Protein AF-A0A1B0DJI8-F1 (afdb_monomer)

InterPro domains:
  IPR003891 Initiation factor eIF-4 gamma, MA3 [PS51366] (1-116)
  IPR016024 Armadillo-type fold [SSF48371] (14-172)
  IPR016024 Armadillo-type fold [SSF48371] (198-289)

Mean predicted aligned error: 13.07 Å

Secondary structure (DSSP, 8-state):
-HHHHHHH--SGGGTHHHHHHS-GGGHHHHHHHHHHHHTTS-HHHHHHHHHHHHHHHHTS--S-HHHHHHHHHHHHTTHHHHHHH-TTHHHHHHHHHHHHHHTTSS-HHHHHHHTHHHHHTT-HHHHHHHHHHHHHHHS-HHHHHHHHHHHT--GGGTS-GGGHHHHHHHHTGGGGTS--HHHHHHH----SHHHHHHHHHHHHHHHTT--HHHHHHHHHHH-SS--HHHHHHHHHHHHHHTB-TTS-B-HHHHHHHHHHHHHHHTT-HHHHHHHHHHHHHHHHHTT---

Nearest PDB structures (foldseek):
  1ug3-assembly2_B  TM=5.691E-01  e=5.871E-09  Homo sapiens
  2hm8-assembly1_A  TM=8.366E-01  e=3.905E-01  Mus musculus
  9bln-assembly1_p  TM=3.553E-01  e=1.394E-01  Homo sapiens
  2zu6-assembly2_E  TM=3.527E-01  e=1.577E-01  Homo sapiens
  8gel-assembly1_A  TM=1.589E-01  e=1.291E+00  synthetic construct

Radius of gyration: 20.88 Å; Cα contacts (8 Å, |Δi|>4): 290; chains: 1; bounding box: 50×51×56 Å

Sequence (290 aa):
MVMEVVEGYTKVDQCMDDIEKVPEEHRHLGIREIYDAMLEQKKKHRMATADILVHAVRNSRALSIDTYLHGLRLHMDGIDEIAIDVPMIFEFIPEYLGPMILAKIITLKTLAMVSENLIKANLGGNLLQHLLRYLIFKRDAAYVLDLWEKSQVKWTDFMSPSKVDEFIAINNFNFLINKDFTTYQSTSSTTVPLDRCVHERLKELIVSNSSYDTIEEWIAANIGTIDKNFIRILTTVVIESCLYPNYKVNGPLLEQQCRLLTRYIENTEEFEMQCLFAIQKLIFKLEHPS

Foldseek 3Di:
DLLCLLVVDLAQVVCLVVLLPDPQVCSLQSLLSNLVSLLPDDLSSLLSVLVNVLCCVPPVVSDDLVSNLSSLLNNLLCVLVVCVVVVCSLLRVLSRVVSCLVSVSDAVLSVLVSNVNCLVSVNLLSNVLNNLLSNCLVPRVLVVLVSCVVSVDDPVSRYPPVCSVVSCVVSVVCCNVVVPPVVSLAPPPDDDPNLVSLLVVLLVCLLVVHDLVVSVVSCVRHHSDDDLSNLLSLLLSLQVSQADPLRDGNVVSSVVSVVSSCVSCPPPPSSVVSSVVSVVVNCVVVVNRD

pLDDT: mean 82.03, std 13.96, range [38.5, 98.12]

Solvent-accessible surface area (backbone atoms only — not comparable to full-atom values): 16083 Å² total; per-residue (Å²): 105,72,66,54,51,56,75,70,44,76,52,57,91,72,47,53,73,62,58,62,71,44,57,76,93,51,42,25,58,53,48,19,54,53,55,61,55,40,74,82,48,57,70,71,45,29,38,36,50,23,54,32,54,46,37,33,43,72,70,74,53,75,34,55,70,68,44,48,52,51,6,49,24,63,39,35,59,48,46,56,66,48,36,74,84,38,70,64,50,48,73,51,50,31,49,39,49,44,54,32,42,77,69,63,76,42,44,68,39,52,51,37,65,38,29,49,56,24,29,75,70,69,43,22,52,55,50,51,52,37,38,50,54,46,45,25,70,77,71,23,58,69,58,43,43,55,49,44,62,75,36,70,54,53,71,63,63,30,41,60,74,88,50,46,66,61,53,31,62,79,65,66,47,52,45,74,73,46,80,55,63,76,60,46,45,74,64,78,81,73,84,71,75,56,54,59,50,53,33,52,50,53,36,51,43,60,72,67,66,54,56,67,67,62,52,51,52,47,43,65,64,69,44,54,71,94,46,66,65,54,46,23,39,54,43,42,32,54,54,59,70,22,42,44,98,84,70,46,73,39,62,73,55,37,63,60,53,43,53,65,52,44,75,79,32,71,97,36,71,72,46,50,53,30,33,52,52,26,51,54,52,49,43,59,73,61,70,63,75,130

Structure (mmCIF, N/CA/C/O backbone):
data_AF-A0A1B0DJI8-F1
#
_entry.id   AF-A0A1B0DJI8-F1
#
loop_
_atom_site.group_PDB
_atom_site.id
_atom_site.type_symbol
_atom_site.label_atom_id
_atom_site.label_alt_id
_atom_site.label_comp_id
_atom_site.label_asym_id
_atom_site.label_entity_id
_atom_site.label_seq_id
_atom_site.pdbx_PDB_ins_code
_atom_site.Cartn_x
_atom_site.Cartn_y
_atom_site.Cartn_z
_atom_site.occupancy
_atom_site.B_iso_or_equiv
_atom_site.auth_seq_id
_atom_site.auth_comp_id
_atom_site.auth_asym_id
_atom_site.auth_atom_id
_atom_site.pdbx_PDB_model_num
ATOM 1 N N . MET A 1 1 ? 7.897 13.424 -19.961 1.00 47.31 1 MET A N 1
ATOM 2 C CA . MET A 1 1 ? 7.234 12.169 -20.362 1.00 47.31 1 MET A CA 1
ATOM 3 C C . MET A 1 1 ? 6.772 11.336 -19.164 1.00 47.31 1 MET A C 1
ATOM 5 O O . MET A 1 1 ? 5.581 11.362 -18.923 1.00 47.31 1 MET A O 1
ATOM 9 N N . VAL A 1 2 ? 7.619 10.678 -18.349 1.00 50.66 2 VAL A N 1
ATOM 10 C CA . VAL A 1 2 ? 7.119 9.856 -17.205 1.00 50.66 2 VAL A CA 1
ATOM 11 C C . VAL A 1 2 ? 6.394 10.684 -16.128 1.00 50.66 2 VAL A C 1
ATOM 13 O O . VAL A 1 2 ? 5.329 10.283 -15.672 1.00 50.66 2 VAL A O 1
ATOM 16 N N . MET A 1 3 ? 6.890 11.878 -15.780 1.00 48.38 3 MET A N 1
ATOM 17 C CA . MET A 1 3 ? 6.171 12.767 -14.848 1.00 48.38 3 MET A CA 1
ATOM 18 C C . MET A 1 3 ? 4.832 13.276 -15.412 1.00 48.38 3 MET A C 1
ATOM 20 O O . MET A 1 3 ? 3.858 13.357 -14.678 1.00 48.38 3 MET A O 1
ATOM 24 N N . GLU A 1 4 ? 4.742 13.530 -16.723 1.00 50.75 4 GLU A N 1
ATOM 25 C CA . GLU A 1 4 ? 3.481 13.929 -17.381 1.00 50.75 4 GLU A CA 1
ATOM 26 C C . GLU A 1 4 ? 2.450 12.787 -17.382 1.00 50.75 4 GLU A C 1
ATOM 28 O O . GLU A 1 4 ? 1.256 13.036 -17.251 1.00 50.75 4 GLU A O 1
ATOM 33 N N . VAL A 1 5 ? 2.912 11.535 -17.474 1.00 52.97 5 VAL A N 1
ATOM 34 C CA . VAL A 1 5 ? 2.098 10.312 -17.359 1.00 52.97 5 VAL A CA 1
ATOM 35 C C . VAL A 1 5 ? 1.578 10.149 -15.922 1.00 52.97 5 VAL A C 1
ATOM 37 O O . VAL A 1 5 ? 0.395 9.906 -15.703 1.00 52.97 5 VAL A O 1
ATOM 40 N N . VAL A 1 6 ? 2.443 10.335 -14.925 1.00 55.50 6 VAL A N 1
ATOM 41 C CA . VAL A 1 6 ? 2.102 10.196 -13.499 1.00 55.50 6 VAL A CA 1
ATOM 42 C C . VAL A 1 6 ? 1.156 11.297 -13.000 1.00 55.50 6 VAL A C 1
ATOM 44 O O . VAL A 1 6 ? 0.242 11.022 -12.223 1.00 55.50 6 VAL A O 1
ATOM 47 N N . GLU A 1 7 ? 1.350 12.539 -13.444 1.00 56.94 7 GLU A N 1
ATOM 48 C CA . GLU A 1 7 ? 0.509 13.676 -13.051 1.00 56.94 7 GLU A CA 1
ATOM 49 C C . GLU A 1 7 ? -0.771 13.788 -13.892 1.00 56.94 7 GLU A C 1
ATOM 51 O O . GLU A 1 7 ? -1.791 14.288 -13.411 1.00 56.94 7 GLU A O 1
ATOM 56 N N . GLY A 1 8 ? -0.733 13.322 -15.144 1.00 54.44 8 GLY A N 1
ATOM 57 C CA . GLY A 1 8 ? -1.842 13.412 -16.092 1.00 54.44 8 GLY A CA 1
ATOM 58 C C . GLY A 1 8 ? -2.870 12.288 -15.972 1.00 54.44 8 GLY A C 1
ATOM 59 O O . GLY A 1 8 ? -4.046 12.504 -16.283 1.00 54.44 8 GLY A O 1
ATOM 60 N N . TYR A 1 9 ? -2.472 11.102 -15.501 1.00 60.34 9 TYR A N 1
ATOM 61 C CA . TYR A 1 9 ? -3.350 9.935 -15.482 1.00 60.34 9 TYR A CA 1
ATOM 62 C C . TYR A 1 9 ? -3.927 9.649 -14.100 1.00 60.34 9 TYR A C 1
ATOM 64 O O . TYR A 1 9 ? -3.237 9.399 -13.118 1.00 60.34 9 TYR A O 1
ATOM 72 N N . THR A 1 10 ? -5.258 9.645 -14.039 1.00 60.31 10 THR A N 1
ATOM 73 C CA . THR A 1 10 ? -6.015 9.290 -12.825 1.00 60.31 10 THR A CA 1
ATOM 74 C C . THR A 1 10 ? -6.876 8.046 -13.018 1.00 60.31 10 THR A C 1
ATOM 76 O O . THR A 1 10 ? -7.582 7.639 -12.096 1.00 60.31 10 THR A O 1
ATOM 79 N N . LYS A 1 11 ? -6.843 7.453 -14.219 1.00 57.88 11 LYS A N 1
ATOM 80 C CA . LYS A 1 11 ? -7.632 6.285 -14.608 1.00 57.88 11 LYS A CA 1
ATOM 81 C C . LYS A 1 11 ? -6.808 5.341 -15.477 1.00 57.88 11 LYS A C 1
ATOM 83 O O . LYS A 1 11 ? -6.018 5.782 -16.306 1.00 57.88 11 LYS A O 1
ATOM 88 N N . VAL A 1 12 ? -7.079 4.051 -15.310 1.00 59.72 12 VAL A N 1
ATOM 89 C CA . VAL A 1 12 ? -6.438 2.927 -16.007 1.00 59.72 12 VAL A CA 1
ATOM 90 C C . VAL A 1 12 ? -6.416 3.101 -17.526 1.00 59.72 12 VAL A C 1
ATOM 92 O O . VAL A 1 12 ? -5.357 2.995 -18.138 1.00 59.72 12 VAL A O 1
ATOM 95 N N . ASP A 1 13 ? -7.558 3.454 -18.117 1.00 58.03 13 ASP A N 1
ATOM 96 C CA . ASP A 1 13 ? -7.744 3.501 -19.575 1.00 58.03 13 ASP A CA 1
ATOM 97 C C . ASP A 1 13 ? -6.891 4.567 -20.285 1.00 58.03 13 ASP A C 1
ATOM 99 O O . ASP A 1 13 ? -6.800 4.568 -21.507 1.00 58.03 13 ASP A O 1
ATOM 103 N N . GLN A 1 14 ? -6.278 5.492 -19.541 1.00 61.59 14 GLN A N 1
ATOM 104 C CA . GLN A 1 14 ? -5.521 6.606 -20.116 1.00 61.59 14 GLN A CA 1
ATOM 105 C C . GLN A 1 14 ? -4.032 6.290 -20.322 1.00 61.59 14 GLN A C 1
ATOM 107 O O . GLN A 1 14 ? -3.372 7.008 -21.061 1.00 61.59 14 GLN A O 1
ATOM 112 N N . CYS A 1 15 ? -3.503 5.237 -19.688 1.00 68.62 15 CYS A N 1
ATOM 113 C CA . CYS A 1 15 ? -2.057 4.975 -19.627 1.00 68.62 15 CYS A CA 1
ATOM 114 C C . CYS A 1 15 ? -1.633 3.669 -20.330 1.00 68.62 15 CYS A C 1
ATOM 116 O O . CYS A 1 15 ? -0.457 3.475 -20.637 1.00 68.62 15 CYS A O 1
ATOM 118 N N . MET A 1 16 ? -2.572 2.760 -20.617 1.00 71.50 16 MET A N 1
ATOM 119 C CA . MET A 1 16 ? -2.232 1.427 -21.135 1.00 71.50 16 MET A CA 1
ATOM 120 C C . MET A 1 16 ? -1.544 1.458 -22.505 1.00 71.50 16 MET A C 1
ATOM 122 O O . MET A 1 16 ? -0.528 0.784 -22.683 1.00 71.50 16 MET A O 1
ATOM 126 N N . ASP A 1 17 ? -2.024 2.301 -23.422 1.00 72.81 17 ASP A N 1
ATOM 127 C CA . ASP A 1 17 ? -1.421 2.475 -24.749 1.00 72.81 17 ASP A CA 1
ATOM 128 C C . ASP A 1 17 ? 0.028 2.979 -24.661 1.00 72.81 17 ASP A C 1
ATOM 130 O O . ASP A 1 17 ? 0.859 2.656 -25.509 1.00 72.81 17 ASP A O 1
ATOM 134 N N . ASP A 1 18 ? 0.355 3.775 -23.641 1.00 75.88 18 ASP A N 1
ATOM 135 C CA . ASP A 1 18 ? 1.704 4.307 -23.447 1.00 75.88 18 ASP A CA 1
ATOM 136 C C . ASP A 1 18 ? 2.653 3.258 -22.864 1.00 75.88 18 ASP A C 1
ATOM 138 O O . ASP A 1 18 ? 3.810 3.185 -23.281 1.00 75.88 18 ASP A O 1
ATOM 142 N N . ILE A 1 19 ? 2.163 2.393 -21.970 1.00 77.00 19 ILE A N 1
ATOM 143 C CA . ILE A 1 19 ? 2.935 1.257 -21.444 1.00 77.00 19 ILE A CA 1
ATOM 144 C C . ILE A 1 19 ? 3.286 0.279 -22.574 1.00 77.00 19 ILE A C 1
ATOM 146 O O . ILE A 1 19 ? 4.420 -0.199 -22.651 1.00 77.00 19 ILE A O 1
ATOM 150 N N . GLU A 1 20 ? 2.343 -0.009 -23.473 1.00 79.19 20 GLU A N 1
ATOM 151 C CA . GLU A 1 20 ? 2.552 -0.967 -24.565 1.00 79.19 20 GLU A CA 1
ATOM 152 C C . GLU A 1 20 ? 3.542 -0.471 -25.628 1.00 79.19 20 GLU A C 1
ATOM 154 O O . GLU A 1 20 ? 4.276 -1.286 -26.196 1.00 79.19 20 GLU A O 1
ATOM 159 N N . LYS A 1 21 ? 3.634 0.850 -25.844 1.00 83.56 21 LYS A N 1
ATOM 160 C CA . LYS A 1 21 ? 4.620 1.470 -26.752 1.00 83.56 21 LYS A CA 1
ATOM 161 C C . LYS A 1 21 ? 6.066 1.285 -26.293 1.00 83.56 21 LYS A C 1
ATOM 163 O O . LYS A 1 21 ? 6.971 1.356 -27.125 1.00 83.56 21 LYS A O 1
ATOM 168 N N . VAL A 1 22 ? 6.307 1.072 -24.998 1.00 82.94 22 VAL A N 1
ATOM 169 C CA . VAL A 1 22 ? 7.658 0.820 -24.480 1.00 82.94 22 VAL A CA 1
ATOM 170 C C . VAL A 1 22 ? 8.080 -0.606 -24.862 1.00 82.94 22 VAL A C 1
ATOM 172 O O . VAL A 1 22 ? 7.345 -1.550 -24.543 1.00 82.94 22 VAL A O 1
ATOM 175 N N . PRO A 1 23 ? 9.251 -0.803 -25.507 1.00 85.38 23 PRO A N 1
ATOM 176 C CA . PRO A 1 23 ? 9.770 -2.136 -25.808 1.00 85.38 23 PRO A CA 1
ATOM 177 C C . PRO A 1 23 ? 9.870 -2.994 -24.547 1.00 85.38 23 PRO A C 1
ATOM 179 O O . PRO A 1 23 ? 10.275 -2.501 -23.491 1.00 85.38 23 PRO A O 1
ATOM 182 N N . GLU A 1 24 ? 9.504 -4.272 -24.651 1.00 85.81 24 GLU A N 1
ATOM 183 C CA . GLU A 1 24 ? 9.372 -5.172 -23.500 1.00 85.81 24 GLU A CA 1
ATOM 184 C C . GLU A 1 24 ? 10.651 -5.239 -22.657 1.00 85.81 24 GLU A C 1
ATOM 186 O O . GLU A 1 24 ? 10.572 -5.167 -21.427 1.00 85.81 24 GLU A O 1
ATOM 191 N N . GLU A 1 25 ? 11.828 -5.259 -23.295 1.00 87.56 25 GLU A N 1
ATOM 192 C CA . GLU A 1 25 ? 13.101 -5.309 -22.577 1.00 87.56 25 GLU A CA 1
ATOM 193 C C . GLU A 1 25 ? 13.381 -4.063 -21.722 1.00 87.56 25 GLU A C 1
ATOM 195 O O . GLU A 1 25 ? 14.176 -4.148 -20.794 1.00 87.56 25 GLU A O 1
ATOM 200 N N . HIS A 1 26 ? 12.694 -2.939 -21.950 1.00 89.81 26 HIS A N 1
ATOM 201 C CA . HIS A 1 26 ? 12.874 -1.686 -21.204 1.00 89.81 26 HIS A CA 1
ATOM 202 C C . HIS A 1 26 ? 11.744 -1.390 -20.206 1.00 89.81 26 HIS A C 1
ATOM 204 O O . HIS A 1 26 ? 11.861 -0.470 -19.395 1.00 89.81 26 HIS A O 1
ATOM 210 N N . ARG A 1 27 ? 10.652 -2.166 -20.208 1.00 90.69 27 ARG A N 1
ATOM 211 C CA . ARG A 1 27 ? 9.475 -1.894 -19.355 1.00 90.69 27 ARG A CA 1
ATOM 212 C C . ARG A 1 27 ? 9.786 -1.923 -17.856 1.00 90.69 27 ARG A C 1
ATOM 214 O O . ARG A 1 27 ? 9.184 -1.167 -17.098 1.00 90.69 27 ARG A O 1
ATOM 221 N N . HIS A 1 28 ? 10.751 -2.738 -17.427 1.00 92.94 28 HIS A N 1
ATOM 222 C CA . HIS A 1 28 ? 11.191 -2.793 -16.028 1.00 92.94 28 HIS A CA 1
ATOM 223 C C . HIS A 1 28 ? 11.793 -1.459 -15.546 1.00 92.94 28 HIS A C 1
ATOM 225 O O . HIS A 1 28 ? 11.556 -1.063 -14.407 1.00 92.94 28 HIS A O 1
ATOM 231 N N . LEU A 1 29 ? 12.500 -0.727 -16.417 1.00 90.75 29 LEU A N 1
ATOM 232 C CA . LEU A 1 29 ? 12.999 0.618 -16.110 1.00 90.75 29 LEU A CA 1
ATOM 233 C C . LEU A 1 29 ? 11.842 1.608 -15.973 1.00 90.75 29 LEU A C 1
ATOM 235 O O . LEU A 1 29 ? 11.826 2.399 -15.042 1.00 90.75 29 LEU A O 1
ATOM 239 N N . GLY A 1 30 ? 10.828 1.508 -16.838 1.00 88.88 30 GLY A N 1
ATOM 240 C CA . GLY A 1 30 ? 9.615 2.321 -16.719 1.00 88.88 30 GLY A CA 1
ATOM 241 C C . GLY A 1 30 ? 8.895 2.120 -15.381 1.00 88.88 30 GLY A C 1
ATOM 242 O O . GLY A 1 30 ? 8.480 3.089 -14.759 1.00 88.88 30 GLY A O 1
ATOM 243 N N . ILE A 1 31 ? 8.798 0.877 -14.898 1.00 91.94 31 ILE A N 1
ATOM 244 C CA . ILE A 1 31 ? 8.206 0.566 -13.585 1.00 91.94 31 ILE A CA 1
ATOM 245 C C . ILE A 1 31 ? 8.998 1.213 -12.445 1.00 91.94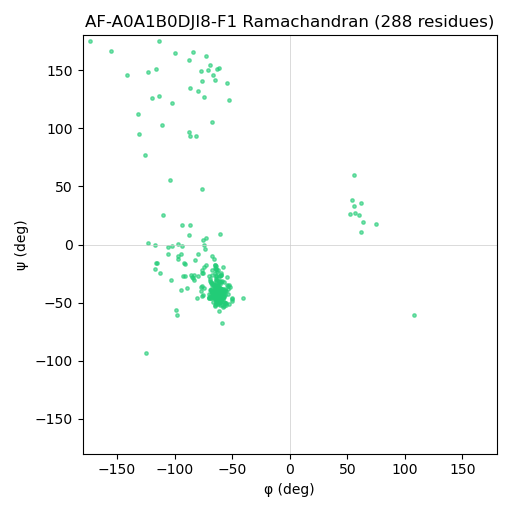 31 ILE A C 1
ATOM 247 O O . ILE A 1 31 ? 8.390 1.785 -11.542 1.00 91.94 31 ILE A O 1
ATOM 251 N N . ARG A 1 32 ? 10.334 1.143 -12.492 1.00 92.69 32 ARG A N 1
ATOM 252 C CA . ARG A 1 32 ? 11.197 1.822 -11.519 1.00 92.69 3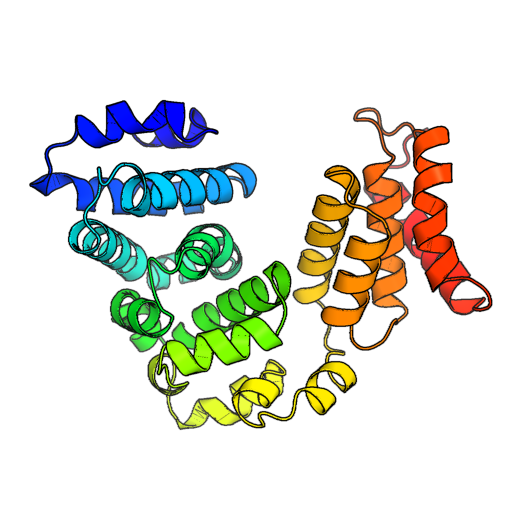2 ARG A CA 1
ATOM 253 C C . ARG A 1 32 ? 10.919 3.327 -11.513 1.00 92.69 32 ARG A C 1
ATOM 255 O O . ARG A 1 32 ? 10.593 3.867 -10.466 1.00 92.69 32 ARG A O 1
ATOM 262 N N . GLU A 1 33 ? 10.977 3.974 -12.675 1.00 88.81 33 GLU A N 1
ATOM 263 C CA . GLU A 1 33 ? 10.756 5.422 -12.805 1.00 88.81 33 GLU A CA 1
ATOM 264 C C . GLU A 1 33 ? 9.361 5.846 -12.322 1.00 88.81 33 GLU A C 1
ATOM 266 O O . GLU A 1 33 ? 9.209 6.883 -11.680 1.00 88.81 33 GLU A O 1
ATOM 271 N N . ILE A 1 34 ? 8.331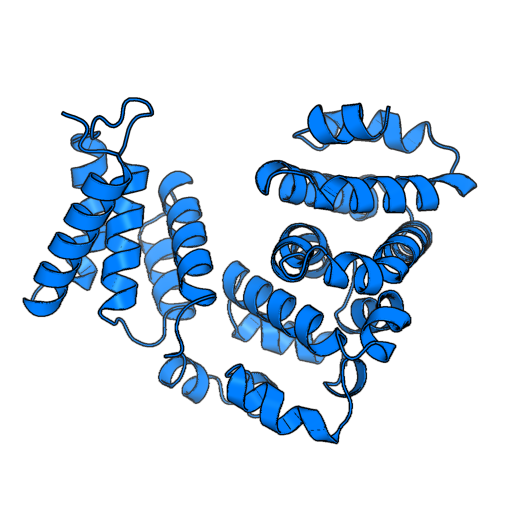 5.032 -12.585 1.00 88.94 34 ILE A N 1
ATOM 272 C CA . ILE A 1 34 ? 6.977 5.266 -12.068 1.00 88.94 34 ILE A CA 1
ATOM 273 C C . ILE A 1 34 ? 6.987 5.275 -10.536 1.00 88.94 34 ILE A C 1
ATOM 275 O O . ILE A 1 34 ? 6.411 6.180 -9.934 1.00 88.94 34 ILE A O 1
ATOM 279 N N . TYR A 1 35 ? 7.624 4.290 -9.899 1.00 91.00 35 TYR A N 1
ATOM 280 C CA . TYR A 1 35 ? 7.690 4.227 -8.440 1.00 91.00 35 TYR A CA 1
ATOM 281 C C . TYR A 1 35 ? 8.565 5.326 -7.828 1.00 91.00 35 TYR A C 1
ATOM 283 O O . TYR A 1 35 ? 8.169 5.899 -6.815 1.00 91.00 35 TYR A O 1
ATOM 291 N N . ASP A 1 36 ? 9.692 5.669 -8.447 1.00 89.19 36 ASP A N 1
ATOM 292 C CA . ASP A 1 36 ? 10.551 6.773 -8.001 1.00 89.19 36 ASP A CA 1
ATOM 293 C C . ASP A 1 36 ? 9.771 8.101 -8.048 1.00 89.19 36 ASP A C 1
ATOM 295 O O . ASP A 1 36 ? 9.753 8.856 -7.074 1.00 89.19 36 ASP A O 1
ATOM 299 N N . ALA A 1 37 ? 8.996 8.331 -9.114 1.00 86.31 37 ALA A N 1
ATOM 300 C CA . ALA A 1 37 ? 8.114 9.491 -9.216 1.00 86.31 37 ALA A CA 1
ATOM 301 C C . ALA A 1 37 ? 6.990 9.488 -8.163 1.00 86.31 37 ALA A C 1
ATOM 303 O O . ALA A 1 37 ? 6.562 10.556 -7.724 1.00 86.31 37 ALA A O 1
ATOM 304 N N . MET A 1 38 ? 6.500 8.321 -7.714 1.00 84.75 38 MET A N 1
ATOM 305 C CA . MET A 1 38 ? 5.442 8.252 -6.692 1.00 84.75 38 MET A CA 1
ATOM 306 C C . MET A 1 38 ? 5.851 8.879 -5.360 1.00 84.75 38 MET A C 1
ATOM 308 O O . MET A 1 38 ? 4.975 9.333 -4.617 1.00 84.75 38 MET A O 1
ATOM 312 N N . LEU A 1 39 ? 7.145 8.909 -5.044 1.00 84.69 39 LEU A N 1
ATOM 313 C CA . LEU A 1 39 ? 7.635 9.381 -3.750 1.00 84.69 39 LEU A CA 1
ATOM 314 C C . LEU A 1 39 ? 7.305 10.860 -3.507 1.00 84.69 39 LEU A C 1
ATOM 316 O O . LEU A 1 39 ? 7.015 11.252 -2.377 1.00 84.69 39 LEU A O 1
ATOM 320 N N . GLU A 1 40 ? 7.244 11.652 -4.576 1.00 84.31 40 GLU A N 1
ATOM 321 C CA . GLU A 1 40 ? 6.956 13.090 -4.534 1.00 84.31 40 GLU A CA 1
ATOM 322 C C . GLU A 1 40 ? 5.465 13.414 -4.742 1.00 84.31 40 GLU A C 1
ATOM 324 O O . GLU A 1 40 ? 5.021 14.551 -4.564 1.00 84.31 40 GLU A O 1
ATOM 329 N N . GLN A 1 41 ? 4.655 12.416 -5.101 1.00 84.44 41 GLN A N 1
ATOM 330 C CA . GLN A 1 41 ? 3.268 12.624 -5.505 1.00 84.44 41 GLN A CA 1
ATOM 331 C C . GLN A 1 41 ? 2.284 12.621 -4.339 1.00 84.44 41 GLN A C 1
ATOM 333 O O . GLN A 1 41 ? 2.509 12.058 -3.275 1.00 84.44 41 GLN A O 1
ATOM 338 N N . LYS A 1 42 ? 1.109 13.223 -4.542 1.00 80.44 42 LYS A N 1
ATOM 339 C CA . LYS A 1 42 ? 0.026 13.177 -3.545 1.00 80.44 42 LYS A CA 1
ATOM 340 C C . LYS A 1 42 ? -0.587 11.777 -3.473 1.00 80.44 42 LYS A C 1
ATOM 342 O O . LYS A 1 42 ? -0.727 11.103 -4.491 1.00 80.44 42 LYS A O 1
ATOM 347 N N . LYS A 1 43 ? -1.093 11.407 -2.292 1.00 79.56 43 LYS A N 1
ATOM 348 C CA . LYS A 1 43 ? -1.779 10.130 -2.015 1.00 79.56 43 LYS A CA 1
ATOM 349 C C . LYS A 1 43 ? -2.728 9.656 -3.122 1.00 79.56 43 LYS A C 1
ATOM 351 O O . LYS A 1 43 ? -2.686 8.496 -3.516 1.00 79.56 43 LYS A O 1
ATOM 356 N N . LYS A 1 44 ? -3.568 10.554 -3.652 1.00 78.94 44 LYS A N 1
ATOM 357 C CA . LYS A 1 44 ? -4.515 10.235 -4.734 1.00 78.94 44 LYS A CA 1
ATOM 358 C C . LYS A 1 44 ? -3.814 9.650 -5.971 1.00 78.94 44 LYS A C 1
ATOM 360 O O . LYS A 1 44 ? -4.311 8.678 -6.526 1.00 78.94 44 LYS A O 1
ATOM 365 N N . HIS A 1 45 ? -2.681 10.220 -6.383 1.00 82.44 45 HIS A N 1
ATOM 366 C CA . HIS A 1 45 ? -1.922 9.752 -7.548 1.00 82.44 45 HIS A CA 1
ATOM 367 C C . HIS A 1 45 ? -1.164 8.460 -7.246 1.00 82.44 45 HIS A C 1
ATOM 369 O O . HIS A 1 45 ? -1.157 7.565 -8.086 1.00 82.44 45 HIS A O 1
ATOM 375 N N . ARG A 1 46 ? -0.620 8.309 -6.028 1.00 86.12 46 ARG A N 1
ATOM 376 C CA . ARG A 1 46 ? -0.000 7.046 -5.590 1.00 86.12 46 ARG A CA 1
ATOM 377 C C . ARG A 1 46 ? -0.972 5.874 -5.662 1.00 86.12 46 ARG A C 1
ATOM 379 O O . ARG A 1 46 ? -0.649 4.844 -6.244 1.00 86.12 46 ARG A O 1
ATOM 386 N N . MET A 1 47 ? -2.185 6.062 -5.146 1.00 83.19 47 MET A N 1
ATOM 387 C CA . MET A 1 47 ? -3.231 5.039 -5.207 1.00 83.19 47 MET A CA 1
ATOM 388 C C . MET A 1 47 ? -3.685 4.757 -6.647 1.00 83.19 47 MET A C 1
ATOM 390 O O . MET A 1 47 ? -3.754 3.599 -7.040 1.00 83.19 47 MET A O 1
ATOM 394 N N . ALA A 1 48 ? -3.934 5.796 -7.453 1.00 81.75 48 ALA A N 1
ATOM 395 C CA . ALA A 1 48 ? -4.350 5.618 -8.847 1.00 81.75 48 ALA A CA 1
ATOM 396 C C . ALA A 1 48 ? -3.287 4.886 -9.685 1.00 81.75 48 ALA A 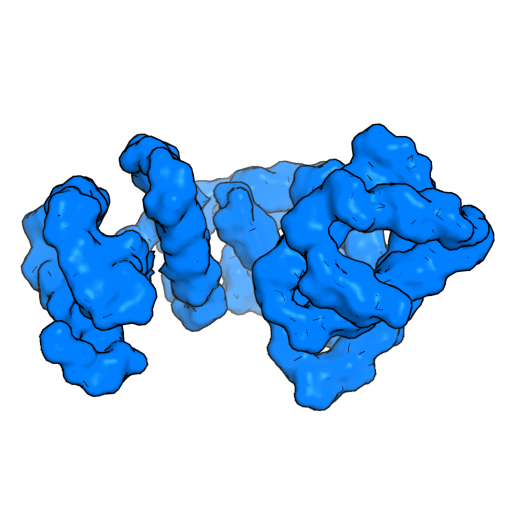C 1
ATOM 398 O O . ALA A 1 48 ? -3.612 4.002 -10.474 1.00 81.75 48 ALA A O 1
ATOM 399 N N . THR A 1 49 ? -2.010 5.211 -9.483 1.00 85.62 49 THR A N 1
ATOM 400 C CA . THR A 1 49 ? -0.890 4.545 -10.161 1.00 85.62 49 THR A CA 1
ATOM 401 C C . THR A 1 49 ? -0.778 3.082 -9.756 1.00 85.62 49 THR A C 1
ATOM 403 O O . THR A 1 49 ? -0.522 2.225 -10.601 1.00 85.62 49 THR A O 1
ATOM 406 N N . ALA A 1 50 ? -1.026 2.767 -8.484 1.00 89.50 50 ALA A N 1
ATOM 407 C CA . ALA A 1 50 ? -1.088 1.385 -8.031 1.00 89.50 50 ALA A CA 1
ATOM 408 C C . ALA A 1 50 ? -2.186 0.604 -8.770 1.00 89.50 50 ALA A C 1
ATOM 410 O O . ALA A 1 50 ? -1.919 -0.485 -9.271 1.00 89.50 50 ALA A O 1
ATOM 411 N N . ASP A 1 51 ? -3.382 1.179 -8.920 1.00 86.38 51 ASP A N 1
ATOM 412 C CA . ASP A 1 51 ? -4.483 0.555 -9.666 1.00 86.38 51 ASP A CA 1
ATOM 413 C C . ASP A 1 51 ? -4.138 0.353 -11.155 1.00 86.38 51 ASP A C 1
ATOM 415 O O . ASP A 1 51 ? -4.462 -0.690 -11.732 1.00 86.38 51 ASP A O 1
ATOM 419 N N . ILE A 1 52 ? -3.426 1.308 -11.768 1.00 87.44 52 ILE A N 1
ATOM 420 C CA . ILE A 1 52 ? -2.900 1.187 -13.139 1.00 87.44 52 ILE A CA 1
ATOM 421 C C . ILE A 1 52 ? -1.940 -0.004 -13.242 1.00 87.44 52 ILE A C 1
ATOM 423 O O . ILE A 1 52 ? -2.104 -0.847 -14.124 1.00 87.44 52 ILE A O 1
ATOM 427 N N . LEU A 1 53 ? -0.969 -0.117 -12.331 1.00 91.31 53 LEU A N 1
ATOM 428 C CA . LEU A 1 53 ? -0.006 -1.223 -12.331 1.00 91.31 53 LEU A CA 1
ATOM 429 C C . LEU A 1 53 ? -0.682 -2.574 -12.058 1.00 91.31 53 LEU A C 1
ATOM 431 O O . LEU A 1 53 ? -0.335 -3.569 -12.698 1.00 91.31 53 LEU A O 1
ATOM 435 N N . VAL A 1 54 ? -1.690 -2.617 -11.177 1.00 92.50 54 VAL A N 1
ATOM 436 C CA . VAL A 1 54 ? -2.512 -3.818 -10.967 1.00 92.50 54 VAL A CA 1
ATOM 437 C C . VAL A 1 54 ? -3.162 -4.252 -12.278 1.00 92.50 54 VAL A C 1
ATOM 439 O O . VAL A 1 54 ? -3.062 -5.423 -12.655 1.00 92.50 54 VAL A O 1
ATOM 442 N N . HIS A 1 55 ? -3.803 -3.320 -12.986 1.00 89.06 55 HIS A N 1
ATOM 443 C CA . HIS A 1 55 ? -4.456 -3.619 -14.253 1.00 89.06 55 HIS A CA 1
ATOM 444 C C . HIS A 1 55 ? -3.453 -4.064 -15.325 1.00 89.06 55 HIS A C 1
ATOM 446 O O . HIS A 1 55 ? -3.695 -5.058 -16.014 1.00 89.06 55 HIS A O 1
ATOM 452 N N . ALA A 1 56 ? -2.313 -3.377 -15.430 1.00 90.00 56 ALA A N 1
ATOM 453 C CA . ALA A 1 56 ? -1.282 -3.666 -16.420 1.00 90.00 56 ALA A CA 1
ATOM 454 C C . ALA A 1 56 ? -0.699 -5.080 -16.276 1.00 90.00 56 ALA A C 1
ATOM 456 O O . ALA A 1 56 ? -0.438 -5.753 -17.275 1.00 90.00 56 ALA A O 1
ATOM 457 N N . VAL A 1 57 ? -0.532 -5.555 -15.038 1.00 92.44 57 VAL A N 1
ATOM 458 C CA . VAL A 1 57 ? -0.028 -6.907 -14.765 1.00 92.44 57 VAL A CA 1
ATOM 459 C C . VAL A 1 57 ? -1.134 -7.956 -14.900 1.00 92.44 57 VAL A C 1
ATOM 461 O O . VAL A 1 57 ? -0.935 -9.011 -15.502 1.00 92.44 57 VAL A O 1
ATOM 464 N N . ARG A 1 58 ? -2.315 -7.704 -14.324 1.00 89.06 58 ARG A N 1
ATOM 465 C CA . ARG A 1 58 ? -3.327 -8.752 -14.129 1.00 89.06 58 ARG A CA 1
ATOM 466 C C . ARG A 1 58 ? -4.369 -8.828 -15.238 1.00 89.06 58 ARG A C 1
ATOM 468 O O . ARG A 1 58 ? -4.809 -9.928 -15.578 1.00 89.06 58 ARG A O 1
ATOM 475 N N . ASN A 1 59 ? -4.801 -7.682 -15.750 1.00 84.62 59 ASN A N 1
ATOM 476 C CA . ASN A 1 59 ? -5.963 -7.575 -16.625 1.00 84.62 59 ASN A CA 1
ATOM 477 C C . ASN A 1 59 ? -5.552 -7.503 -18.096 1.00 84.62 59 ASN A C 1
ATOM 479 O O . ASN A 1 59 ? -5.985 -8.352 -18.872 1.00 84.62 59 ASN A O 1
ATOM 483 N N . SER A 1 60 ? -4.705 -6.539 -18.467 1.00 83.69 60 SER A N 1
ATOM 484 C CA . SER A 1 60 ? -4.251 -6.381 -19.856 1.00 83.69 60 SER A CA 1
ATOM 485 C C . SER A 1 60 ? -3.083 -7.302 -20.208 1.00 83.69 60 SER A C 1
ATOM 487 O O . SER A 1 60 ? -2.922 -7.669 -21.367 1.00 83.69 60 SER A O 1
ATOM 489 N N . ARG A 1 61 ? -2.287 -7.704 -19.202 1.00 81.81 61 ARG A N 1
ATOM 490 C CA . ARG A 1 61 ? -1.022 -8.445 -19.364 1.00 81.81 61 ARG A CA 1
ATOM 491 C C . ARG A 1 61 ? 0.030 -7.687 -20.182 1.00 81.81 61 ARG A C 1
ATOM 493 O O . ARG A 1 61 ? 0.932 -8.303 -20.742 1.00 81.81 61 ARG A O 1
ATOM 500 N N . ALA A 1 62 ? -0.054 -6.357 -20.212 1.00 85.81 62 ALA A N 1
ATOM 501 C CA . ALA A 1 62 ? 0.977 -5.503 -20.801 1.00 85.81 62 ALA A CA 1
ATOM 502 C C . ALA A 1 62 ? 2.321 -5.619 -20.051 1.00 85.81 62 ALA A C 1
ATOM 504 O O . ALA A 1 62 ? 3.384 -5.369 -20.622 1.00 85.81 62 ALA A O 1
ATOM 505 N N . LEU A 1 63 ? 2.286 -6.022 -18.775 1.00 89.88 63 LEU A N 1
ATOM 506 C CA . LEU A 1 63 ? 3.465 -6.303 -17.960 1.00 89.88 63 LEU A CA 1
ATOM 507 C C . LEU A 1 63 ? 3.454 -7.757 -17.481 1.00 89.88 63 LEU A C 1
ATOM 509 O O . LEU A 1 63 ? 2.501 -8.201 -16.841 1.00 89.88 63 LEU A O 1
ATOM 513 N N . SER A 1 64 ? 4.540 -8.488 -17.745 1.00 93.38 64 SER A N 1
ATOM 514 C CA . SER A 1 64 ? 4.774 -9.775 -17.087 1.00 93.38 64 SER A CA 1
ATOM 515 C C . SER A 1 64 ? 5.092 -9.560 -15.599 1.00 93.38 64 SER A C 1
ATOM 517 O O . SER A 1 64 ? 5.593 -8.501 -15.204 1.00 93.38 64 SER A O 1
ATOM 519 N N . ILE A 1 65 ? 4.828 -10.572 -14.765 1.00 94.50 65 ILE A N 1
ATOM 520 C CA . ILE A 1 65 ? 5.164 -10.516 -13.333 1.00 94.50 65 ILE A CA 1
ATOM 521 C C . ILE A 1 65 ? 6.680 -10.365 -13.144 1.00 94.50 65 ILE A C 1
ATOM 523 O O . ILE A 1 65 ? 7.099 -9.569 -12.311 1.00 94.50 65 ILE A O 1
ATOM 527 N N . ASP A 1 66 ? 7.502 -11.052 -13.941 1.00 95.12 66 ASP A N 1
ATOM 528 C CA . ASP A 1 66 ? 8.965 -10.972 -13.835 1.00 95.12 66 ASP A CA 1
ATOM 529 C C . ASP A 1 66 ? 9.490 -9.571 -14.176 1.00 95.12 66 ASP A C 1
ATOM 531 O O . ASP A 1 66 ? 10.313 -9.016 -13.447 1.00 95.12 66 ASP A O 1
ATOM 535 N N . THR A 1 67 ? 8.962 -8.954 -15.238 1.00 95.25 67 THR A N 1
ATOM 536 C CA . THR A 1 67 ? 9.290 -7.571 -15.616 1.00 95.25 67 THR A CA 1
ATOM 537 C C . THR A 1 67 ? 8.888 -6.593 -14.513 1.00 95.25 67 THR A C 1
ATOM 539 O O . THR A 1 67 ? 9.664 -5.700 -14.164 1.00 95.25 67 THR A O 1
ATOM 542 N N . TYR A 1 68 ? 7.695 -6.777 -13.938 1.00 95.81 68 TYR A N 1
ATOM 543 C CA . TYR A 1 68 ? 7.216 -5.982 -12.811 1.00 95.81 68 TYR A CA 1
ATOM 544 C C . TYR A 1 68 ? 8.123 -6.106 -11.581 1.00 95.81 68 TYR A C 1
ATOM 546 O O . TYR A 1 68 ? 8.552 -5.092 -11.030 1.00 95.81 68 TYR A O 1
ATOM 554 N N . LEU A 1 69 ? 8.463 -7.333 -11.180 1.00 97.00 69 LEU A N 1
ATOM 555 C CA . LEU A 1 69 ? 9.315 -7.586 -10.019 1.00 97.00 69 LEU A CA 1
ATOM 556 C C . LEU A 1 69 ? 10.735 -7.056 -10.208 1.00 97.00 69 LEU A C 1
ATOM 558 O O . LEU A 1 69 ? 11.322 -6.560 -9.249 1.00 97.00 69 LEU A O 1
ATOM 562 N N . HIS A 1 70 ? 11.270 -7.109 -11.430 1.00 96.56 70 HIS A N 1
ATOM 563 C CA . HIS A 1 70 ? 12.557 -6.498 -11.743 1.00 96.56 70 HIS A CA 1
ATOM 564 C C . HIS A 1 70 ? 12.512 -4.987 -11.488 1.00 96.56 70 HIS A C 1
ATOM 566 O O . HIS A 1 70 ? 13.343 -4.468 -10.745 1.00 96.56 70 HIS A O 1
ATOM 572 N N . GLY A 1 71 ? 11.528 -4.284 -12.054 1.00 96.06 71 GLY A N 1
ATOM 573 C CA . GLY A 1 71 ? 11.395 -2.838 -11.865 1.00 96.06 71 GLY A CA 1
ATOM 574 C C . GLY A 1 71 ? 11.165 -2.447 -10.406 1.00 96.06 71 GLY A C 1
ATOM 575 O O . GLY A 1 71 ? 11.809 -1.528 -9.903 1.00 96.06 71 GLY A O 1
ATOM 576 N N . LEU A 1 72 ? 10.311 -3.194 -9.699 1.00 96.81 72 LEU A N 1
ATOM 577 C CA . LEU A 1 72 ? 10.074 -2.989 -8.271 1.00 96.81 72 LEU A CA 1
ATOM 578 C C . LEU A 1 72 ? 11.358 -3.168 -7.450 1.00 96.81 72 LEU A C 1
ATOM 580 O O . LEU A 1 72 ? 11.620 -2.358 -6.569 1.00 96.81 72 LEU A O 1
ATOM 584 N N . ARG A 1 73 ? 12.169 -4.194 -7.735 1.00 97.19 73 ARG A N 1
ATOM 585 C CA . ARG A 1 73 ? 13.444 -4.409 -7.037 1.00 97.19 73 ARG A CA 1
ATOM 586 C C . ARG A 1 73 ? 14.387 -3.221 -7.206 1.00 97.19 73 ARG A C 1
ATOM 588 O O . ARG A 1 73 ? 14.934 -2.753 -6.218 1.00 97.19 73 ARG A O 1
ATOM 595 N N . LEU A 1 74 ? 14.523 -2.704 -8.428 1.00 95.88 74 LEU A N 1
ATOM 596 C CA . LEU A 1 74 ? 15.378 -1.542 -8.686 1.00 95.88 74 LEU A CA 1
ATOM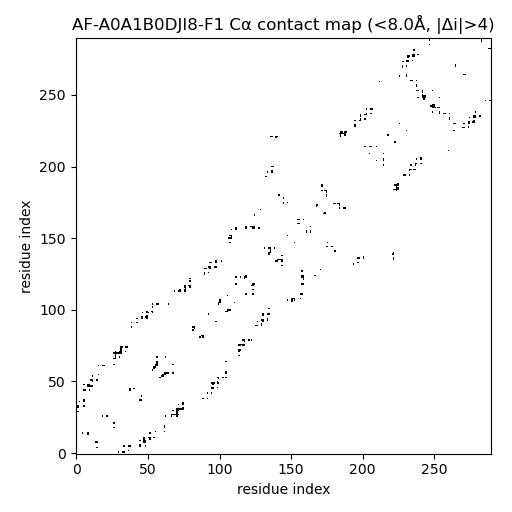 597 C C . LEU A 1 74 ? 14.930 -0.298 -7.908 1.00 95.88 74 LEU A C 1
ATOM 599 O O . LEU A 1 74 ? 15.778 0.456 -7.449 1.00 95.88 74 LEU A O 1
ATOM 603 N N . HIS A 1 75 ? 13.619 -0.092 -7.753 1.00 94.88 75 HIS A N 1
ATOM 604 C CA . HIS A 1 75 ? 13.082 0.980 -6.912 1.00 94.88 75 HIS A CA 1
ATOM 605 C C . HIS A 1 75 ? 13.393 0.742 -5.426 1.00 94.88 75 HIS A C 1
ATOM 607 O O . HIS A 1 75 ? 13.915 1.617 -4.740 1.00 94.88 75 HIS A O 1
ATOM 613 N N . MET A 1 76 ? 13.108 -0.465 -4.924 1.00 96.44 76 MET A N 1
ATOM 614 C CA . MET A 1 76 ? 13.305 -0.807 -3.513 1.00 96.44 76 MET A CA 1
ATOM 615 C C . MET A 1 76 ? 14.778 -0.766 -3.081 1.00 96.44 76 MET A C 1
ATOM 617 O O . MET A 1 76 ? 15.047 -0.499 -1.910 1.00 96.44 76 MET A O 1
ATOM 621 N N . ASP A 1 77 ? 15.715 -0.984 -4.009 1.00 94.56 77 ASP A N 1
ATOM 622 C CA . ASP A 1 77 ? 17.160 -0.929 -3.761 1.00 94.56 77 ASP A CA 1
ATOM 623 C C . ASP A 1 77 ? 17.675 0.470 -3.373 1.00 94.56 77 ASP A C 1
ATOM 625 O O . ASP A 1 77 ? 18.773 0.540 -2.832 1.00 94.56 77 ASP A O 1
ATOM 629 N N . GLY A 1 78 ? 16.923 1.551 -3.633 1.00 90.94 78 GLY A N 1
ATOM 630 C CA . GLY A 1 78 ? 17.306 2.930 -3.279 1.00 90.94 78 GLY A CA 1
ATOM 631 C C . GLY A 1 78 ? 16.553 3.533 -2.086 1.00 90.94 78 GLY A C 1
ATOM 632 O O . GLY A 1 78 ? 16.802 4.676 -1.704 1.00 90.94 78 GLY A O 1
ATOM 633 N N . ILE A 1 79 ? 15.600 2.806 -1.494 1.00 94.88 79 ILE A N 1
ATOM 634 C CA . ILE A 1 79 ? 14.722 3.358 -0.447 1.00 94.88 79 ILE A CA 1
ATOM 635 C C . ILE A 1 79 ? 15.468 3.646 0.858 1.00 94.88 79 ILE A C 1
ATOM 637 O O . ILE A 1 79 ? 15.091 4.570 1.576 1.00 94.88 79 ILE A O 1
ATOM 641 N N . ASP A 1 80 ? 16.503 2.878 1.195 1.00 94.25 80 ASP A N 1
ATOM 642 C CA . ASP A 1 80 ? 17.301 3.102 2.402 1.00 94.25 80 ASP A CA 1
ATOM 643 C C . ASP A 1 80 ? 18.078 4.420 2.346 1.00 94.25 80 ASP A C 1
ATOM 645 O O . ASP A 1 80 ? 18.109 5.134 3.348 1.00 94.25 80 ASP A O 1
ATOM 649 N N . GLU A 1 81 ? 18.621 4.782 1.180 1.00 94.44 81 GLU A N 1
ATOM 650 C CA . GLU A 1 81 ? 19.256 6.087 0.965 1.00 94.44 81 GLU A CA 1
ATOM 651 C C . GLU A 1 81 ? 18.228 7.221 1.070 1.00 94.44 81 GLU A C 1
ATOM 653 O O . GLU A 1 81 ? 18.443 8.190 1.796 1.00 94.44 81 GLU A O 1
ATOM 658 N N . ILE A 1 82 ? 17.063 7.071 0.431 1.00 92.31 82 ILE A N 1
ATOM 659 C CA . ILE A 1 82 ? 15.984 8.074 0.483 1.00 92.31 82 ILE A CA 1
ATOM 660 C C . ILE A 1 82 ? 15.467 8.267 1.913 1.00 92.31 82 ILE A C 1
ATOM 662 O O . ILE A 1 82 ? 15.150 9.386 2.317 1.00 92.31 82 ILE A O 1
ATOM 666 N N . ALA A 1 83 ? 15.394 7.194 2.703 1.00 92.44 83 ALA A N 1
ATOM 667 C CA . ALA A 1 83 ? 14.921 7.245 4.082 1.00 92.44 83 ALA A CA 1
ATOM 668 C C . ALA A 1 83 ? 15.813 8.095 5.006 1.00 92.44 83 ALA A C 1
ATOM 670 O O . ALA A 1 83 ? 15.338 8.511 6.066 1.00 92.44 83 ALA A O 1
ATOM 671 N N . ILE A 1 84 ? 17.068 8.372 4.622 1.00 91.19 84 ILE A N 1
ATOM 672 C CA . ILE A 1 84 ? 17.971 9.264 5.366 1.00 91.19 84 ILE A CA 1
ATOM 673 C C . ILE A 1 84 ? 17.410 10.690 5.373 1.00 91.19 84 ILE A C 1
ATOM 675 O O . ILE A 1 84 ? 17.318 11.309 6.435 1.00 91.19 84 ILE A O 1
ATOM 679 N N . ASP A 1 85 ? 16.988 11.181 4.207 1.00 92.00 85 ASP A N 1
ATOM 680 C CA . ASP A 1 85 ? 16.487 12.549 4.039 1.00 92.00 85 ASP A CA 1
ATOM 681 C C . ASP A 1 85 ? 14.963 12.642 4.204 1.00 92.00 85 ASP A C 1
ATOM 683 O O . ASP A 1 85 ? 14.432 13.673 4.626 1.00 92.00 85 ASP A O 1
ATOM 687 N N . VAL A 1 86 ? 14.240 11.553 3.919 1.00 87.56 86 VAL A N 1
ATOM 688 C CA . VAL A 1 86 ? 12.774 11.476 3.989 1.00 87.56 86 VAL A CA 1
ATOM 689 C C . VAL A 1 86 ? 12.337 10.300 4.877 1.00 87.56 86 VAL A C 1
ATOM 691 O O . VAL A 1 86 ? 11.848 9.284 4.380 1.00 87.56 86 VAL A O 1
ATOM 694 N N . PRO A 1 87 ? 12.409 10.422 6.217 1.00 79.50 87 PRO A N 1
ATOM 695 C CA . PRO A 1 87 ? 12.030 9.335 7.130 1.00 79.50 87 PRO A CA 1
ATOM 696 C C . PRO A 1 87 ? 10.571 8.872 6.982 1.00 79.50 87 PRO A C 1
ATOM 698 O O . PRO A 1 87 ? 10.235 7.724 7.268 1.00 79.50 87 PRO A O 1
ATOM 701 N N . MET A 1 88 ? 9.699 9.767 6.507 1.00 84.06 88 MET A N 1
ATOM 702 C CA . MET A 1 88 ? 8.266 9.525 6.298 1.00 84.06 88 MET A CA 1
ATOM 703 C C . MET A 1 88 ? 7.965 8.635 5.084 1.00 84.06 88 MET A C 1
ATOM 705 O O . MET A 1 88 ? 6.807 8.292 4.856 1.00 84.06 88 MET A O 1
ATOM 709 N N . ILE A 1 89 ? 8.979 8.242 4.306 1.00 90.25 89 ILE A N 1
ATOM 710 C CA . ILE A 1 89 ? 8.815 7.432 3.093 1.00 90.25 89 ILE A CA 1
ATOM 711 C C . ILE A 1 89 ? 8.041 6.132 3.352 1.00 90.25 89 ILE A C 1
ATOM 713 O O . ILE A 1 89 ? 7.213 5.721 2.539 1.00 90.25 89 ILE A O 1
ATOM 717 N N . PHE A 1 90 ? 8.218 5.533 4.533 1.00 90.69 90 PHE A N 1
ATOM 718 C CA . PHE A 1 90 ? 7.514 4.317 4.940 1.00 90.69 90 PHE A CA 1
ATOM 719 C C . PHE A 1 90 ? 5.999 4.499 5.093 1.00 90.69 90 PHE A C 1
ATOM 721 O O . PHE A 1 90 ? 5.271 3.514 5.011 1.00 90.69 90 PHE A O 1
ATOM 728 N N . GLU A 1 91 ? 5.495 5.726 5.253 1.00 86.00 91 GLU A N 1
ATOM 729 C CA . GLU A 1 91 ? 4.054 6.002 5.205 1.00 86.00 91 GLU A CA 1
ATOM 730 C C . GLU A 1 91 ? 3.507 5.997 3.773 1.00 86.00 91 GLU A C 1
ATOM 732 O O . GLU A 1 91 ? 2.319 5.750 3.569 1.00 86.00 91 GLU A O 1
ATOM 737 N N . PHE A 1 92 ? 4.353 6.257 2.771 1.00 88.19 92 PHE A N 1
ATOM 738 C CA . PHE A 1 92 ? 3.939 6.369 1.370 1.00 88.19 92 PHE A CA 1
ATOM 739 C C . PHE A 1 92 ? 3.973 5.019 0.658 1.00 88.19 92 PHE A C 1
ATOM 741 O O . PHE A 1 92 ? 3.064 4.723 -0.117 1.00 88.19 92 PHE A O 1
ATOM 748 N N . ILE A 1 93 ? 4.969 4.179 0.965 1.00 93.19 93 ILE A N 1
ATOM 749 C CA . ILE A 1 93 ? 5.138 2.842 0.369 1.00 93.19 93 ILE A CA 1
ATOM 750 C C . ILE A 1 93 ? 3.850 1.989 0.407 1.00 93.19 93 ILE A C 1
ATOM 752 O O . ILE A 1 93 ? 3.474 1.422 -0.626 1.00 93.19 93 ILE A O 1
ATOM 756 N N . PRO A 1 94 ? 3.109 1.896 1.532 1.00 93.19 94 PRO A N 1
ATOM 757 C CA . PRO A 1 94 ? 1.875 1.119 1.579 1.00 93.19 94 PRO A CA 1
ATOM 758 C C . PRO A 1 94 ? 0.798 1.612 0.609 1.00 93.19 94 PRO A C 1
ATOM 760 O O . PRO A 1 94 ? -0.027 0.816 0.165 1.00 93.19 94 PRO A O 1
ATOM 763 N N . GLU A 1 95 ? 0.793 2.899 0.252 1.00 90.06 95 GLU A N 1
ATOM 764 C CA . GLU A 1 95 ? -0.221 3.468 -0.637 1.00 90.06 95 GLU A CA 1
ATOM 765 C C . GLU A 1 95 ? -0.109 2.935 -2.067 1.00 90.06 95 GLU A C 1
ATOM 767 O O . GLU A 1 95 ? -1.132 2.867 -2.750 1.00 90.06 95 GLU A O 1
ATOM 772 N N . TYR A 1 96 ? 1.087 2.506 -2.492 1.00 91.38 96 TYR A N 1
ATOM 773 C CA . TYR A 1 96 ? 1.313 1.938 -3.822 1.00 91.38 96 TYR A CA 1
ATOM 774 C C . TYR A 1 96 ? 1.677 0.446 -3.842 1.00 91.38 96 TYR A C 1
ATOM 776 O O . TYR A 1 96 ? 1.386 -0.224 -4.831 1.00 91.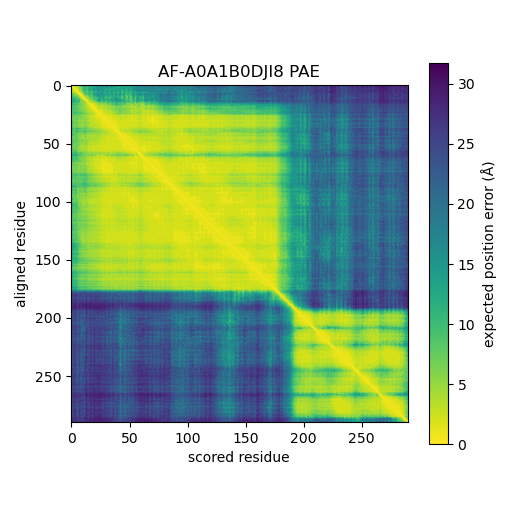38 96 TYR A O 1
ATOM 784 N N . LEU A 1 97 ? 2.239 -0.123 -2.769 1.00 95.81 97 LEU A N 1
ATOM 785 C CA . LEU A 1 97 ? 2.476 -1.576 -2.675 1.00 95.81 97 LEU A CA 1
ATOM 786 C C . LEU A 1 97 ? 1.313 -2.344 -2.045 1.00 95.81 97 LEU A C 1
ATOM 788 O O . LEU A 1 97 ? 1.098 -3.515 -2.363 1.00 95.81 97 LEU A O 1
ATOM 792 N N . GLY A 1 98 ? 0.529 -1.698 -1.182 1.00 95.12 98 GLY A N 1
ATOM 793 C CA . GLY A 1 98 ? -0.649 -2.299 -0.566 1.00 95.12 98 GLY A CA 1
ATOM 794 C C . GLY A 1 98 ? -1.652 -2.834 -1.595 1.00 95.12 98 GLY A C 1
ATOM 795 O O . GLY A 1 98 ? -2.014 -4.010 -1.508 1.00 95.12 98 GLY A O 1
ATOM 796 N N . PRO A 1 99 ? -2.053 -2.047 -2.615 1.00 94.06 99 PRO A N 1
ATOM 797 C CA . PRO A 1 99 ? -2.920 -2.529 -3.691 1.00 94.06 99 PRO A CA 1
ATOM 798 C C . PRO A 1 99 ? -2.337 -3.730 -4.449 1.00 94.06 99 PRO A C 1
ATOM 800 O O . PRO A 1 99 ? -3.066 -4.678 -4.733 1.00 94.06 99 PRO A O 1
ATOM 803 N N . MET A 1 100 ? -1.020 -3.761 -4.684 1.00 95.94 100 MET A N 1
ATOM 804 C CA . MET A 1 100 ? -0.343 -4.883 -5.355 1.00 95.94 100 MET A CA 1
ATOM 805 C C . MET A 1 100 ? -0.420 -6.180 -4.533 1.00 95.94 100 MET A C 1
ATOM 807 O O . MET A 1 100 ? -0.637 -7.263 -5.088 1.00 95.94 100 MET A O 1
ATOM 811 N N . ILE A 1 101 ? -0.309 -6.076 -3.204 1.00 96.88 101 ILE A N 1
ATOM 812 C CA . ILE A 1 101 ? -0.475 -7.200 -2.268 1.00 96.88 101 ILE A CA 1
ATOM 813 C C . ILE A 1 101 ? -1.939 -7.651 -2.200 1.00 96.88 101 ILE A C 1
ATOM 815 O O . ILE A 1 101 ? -2.229 -8.846 -2.283 1.00 96.88 101 ILE A O 1
ATOM 819 N N . LEU A 1 102 ? -2.887 -6.714 -2.090 1.00 94.94 102 LEU A N 1
ATOM 820 C CA . LEU A 1 102 ? -4.325 -7.019 -2.062 1.00 94.94 102 LEU A CA 1
ATOM 821 C C . LEU A 1 102 ? -4.796 -7.668 -3.372 1.00 94.94 102 LEU A C 1
ATOM 823 O O . LEU A 1 102 ? -5.620 -8.586 -3.355 1.00 94.94 102 LEU A O 1
ATOM 827 N N . ALA A 1 103 ? -4.218 -7.251 -4.499 1.00 94.38 103 ALA A N 1
ATOM 828 C CA . ALA A 1 103 ? -4.416 -7.856 -5.808 1.00 94.38 103 ALA A CA 1
ATOM 829 C C . ALA A 1 103 ? -3.679 -9.196 -5.981 1.00 94.38 103 ALA A C 1
ATOM 831 O O . ALA A 1 103 ? -3.822 -9.819 -7.033 1.00 94.38 103 ALA A O 1
ATOM 832 N N . LYS A 1 104 ? -2.938 -9.673 -4.970 1.00 94.69 104 LYS A N 1
ATOM 833 C CA . LYS A 1 104 ? -2.158 -10.922 -4.989 1.00 94.69 104 LYS A CA 1
ATOM 834 C C . LYS A 1 104 ? -1.131 -10.989 -6.129 1.00 94.69 104 LYS A C 1
ATOM 836 O O . LYS A 1 104 ? -0.810 -12.080 -6.588 1.00 94.69 104 LYS A O 1
ATOM 841 N N . ILE A 1 105 ? -0.642 -9.836 -6.592 1.00 95.50 105 ILE A N 1
ATOM 842 C CA . ILE A 1 105 ? 0.439 -9.756 -7.587 1.00 95.50 105 ILE A CA 1
ATOM 843 C C . ILE A 1 105 ? 1.779 -10.035 -6.908 1.00 95.50 105 ILE A C 1
ATOM 845 O O . ILE A 1 105 ? 2.605 -10.763 -7.449 1.00 95.50 105 ILE A O 1
ATOM 849 N N . ILE A 1 106 ? 1.959 -9.511 -5.693 1.00 96.19 106 ILE A N 1
ATOM 850 C CA . ILE A 1 106 ? 3.107 -9.813 -4.835 1.00 96.19 106 ILE A CA 1
ATOM 851 C C . ILE A 1 106 ? 2.645 -10.368 -3.491 1.00 96.19 106 ILE A C 1
ATOM 853 O O . ILE A 1 106 ? 1.585 -10.015 -2.976 1.00 96.19 106 ILE A O 1
ATOM 857 N N . THR A 1 107 ? 3.461 -11.242 -2.909 1.00 96.62 107 THR A N 1
ATOM 858 C CA . THR A 1 107 ? 3.282 -11.749 -1.541 1.00 96.62 107 THR A CA 1
ATOM 859 C C . THR A 1 107 ? 4.206 -11.008 -0.575 1.00 96.62 107 THR A C 1
ATOM 861 O O . THR A 1 107 ? 5.188 -10.405 -1.006 1.00 96.62 107 THR A O 1
ATOM 864 N N . LEU A 1 108 ? 3.972 -11.105 0.740 1.00 97.50 108 LEU A N 1
ATOM 865 C CA . LEU A 1 108 ? 4.924 -10.579 1.735 1.00 97.50 108 LEU A CA 1
ATOM 866 C C . LEU A 1 108 ? 6.315 -11.218 1.603 1.00 97.50 108 LEU A C 1
ATOM 868 O O . LEU A 1 108 ? 7.324 -10.558 1.834 1.00 97.50 108 LEU A O 1
ATOM 872 N N . LYS A 1 109 ? 6.382 -12.482 1.167 1.00 96.56 109 LYS A N 1
ATOM 873 C CA . LYS A 1 109 ? 7.651 -13.155 0.873 1.00 96.56 109 LYS A CA 1
ATOM 874 C C . LYS A 1 109 ? 8.367 -12.531 -0.323 1.00 96.56 109 LYS A C 1
ATOM 876 O O . LYS A 1 109 ? 9.568 -12.300 -0.260 1.00 96.56 109 LYS A O 1
ATOM 881 N N . THR A 1 110 ? 7.621 -12.210 -1.379 1.00 96.50 110 THR A N 1
ATOM 882 C CA . THR A 1 110 ? 8.160 -11.505 -2.552 1.00 96.50 110 THR A CA 1
ATOM 883 C C . THR A 1 110 ? 8.636 -10.108 -2.167 1.00 96.50 110 THR A C 1
ATOM 885 O O . THR A 1 110 ? 9.718 -9.705 -2.576 1.00 96.50 110 THR A O 1
ATOM 888 N N . LEU A 1 111 ? 7.875 -9.404 -1.320 1.00 97.38 111 LEU A N 1
ATOM 889 C CA . LEU A 1 111 ? 8.257 -8.098 -0.785 1.00 97.38 111 LEU A CA 1
ATOM 890 C C . LEU A 1 111 ? 9.598 -8.164 -0.038 1.00 97.38 111 LEU A C 1
ATOM 892 O O . LEU A 1 111 ? 10.459 -7.324 -0.278 1.00 97.38 111 LEU A O 1
ATOM 896 N N . ALA A 1 112 ? 9.801 -9.175 0.814 1.00 97.38 112 ALA A N 1
ATOM 897 C CA . ALA A 1 112 ? 11.082 -9.377 1.492 1.00 97.38 112 ALA A CA 1
ATOM 898 C C . ALA A 1 112 ? 12.234 -9.586 0.493 1.00 97.38 112 ALA A C 1
ATOM 900 O O . ALA A 1 112 ? 13.294 -8.988 0.640 1.00 97.38 112 ALA A O 1
ATOM 901 N N . MET A 1 113 ? 12.013 -10.389 -0.555 1.00 96.50 113 MET A N 1
ATOM 902 C CA . MET A 1 113 ? 13.031 -10.667 -1.576 1.00 96.50 113 MET A CA 1
ATOM 903 C C . MET A 1 113 ? 13.448 -9.420 -2.364 1.00 96.50 113 MET A C 1
ATOM 905 O O . MET A 1 113 ? 14.632 -9.240 -2.629 1.00 96.50 113 MET A O 1
ATOM 909 N N . VAL A 1 114 ? 12.496 -8.562 -2.741 1.00 96.88 114 VAL A N 1
ATOM 910 C CA . VAL A 1 114 ? 12.802 -7.334 -3.498 1.00 96.88 114 VAL A CA 1
ATOM 911 C C . VAL A 1 114 ? 13.325 -6.197 -2.617 1.00 96.88 114 VAL A C 1
ATOM 913 O O . VAL A 1 114 ? 13.770 -5.198 -3.158 1.00 96.88 114 VAL A O 1
ATOM 916 N N . SER A 1 115 ? 13.297 -6.340 -1.287 1.00 96.94 115 SER A N 1
ATOM 917 C CA . SER A 1 115 ? 13.710 -5.301 -0.323 1.00 96.94 115 SER A CA 1
ATOM 918 C C . SER A 1 115 ? 15.012 -5.651 0.410 1.00 96.94 115 SER A C 1
ATOM 920 O O . SER A 1 115 ? 15.233 -5.214 1.539 1.00 96.94 115 SER A O 1
ATOM 922 N N . GLU A 1 116 ? 15.867 -6.483 -0.189 1.00 96.00 116 GLU A N 1
ATOM 923 C CA . GLU A 1 116 ? 17.046 -7.058 0.470 1.00 96.00 116 GLU A CA 1
ATOM 924 C C . GLU A 1 116 ? 18.009 -5.989 1.022 1.00 96.00 116 GLU A C 1
ATOM 926 O O . GLU A 1 116 ? 18.476 -6.116 2.157 1.00 96.00 116 GLU A O 1
ATOM 931 N N . ASN A 1 117 ? 18.281 -4.924 0.259 1.00 94.69 117 ASN A N 1
ATOM 932 C CA . ASN A 1 117 ? 19.176 -3.839 0.684 1.00 94.69 117 ASN A CA 1
ATOM 933 C C . ASN A 1 117 ? 18.613 -3.088 1.894 1.00 94.69 117 ASN A C 1
ATOM 935 O O . ASN A 1 117 ? 19.292 -2.947 2.911 1.00 94.69 117 ASN A O 1
ATOM 939 N N . LEU A 1 118 ? 17.329 -2.738 1.845 1.00 95.56 118 LEU A N 1
ATOM 940 C CA . LEU A 1 118 ? 16.614 -2.104 2.949 1.00 95.56 118 LEU A CA 1
ATOM 941 C C . LEU A 1 118 ? 16.628 -2.964 4.228 1.00 95.56 118 LEU A C 1
ATOM 943 O O . LEU A 1 118 ? 16.774 -2.456 5.342 1.00 95.56 118 LEU A O 1
ATOM 947 N N . ILE A 1 119 ? 16.506 -4.286 4.084 1.00 96.94 119 ILE A N 1
ATOM 948 C CA . ILE A 1 119 ? 16.589 -5.228 5.208 1.00 96.94 119 ILE A CA 1
ATOM 949 C C . ILE A 1 119 ? 18.011 -5.257 5.787 1.00 96.94 119 ILE A C 1
ATOM 951 O O . ILE A 1 119 ? 18.168 -5.184 7.009 1.00 96.94 119 ILE A O 1
ATOM 955 N N . LYS A 1 120 ? 19.049 -5.295 4.939 1.00 95.88 120 LYS A N 1
ATOM 956 C CA . LYS A 1 120 ? 20.460 -5.200 5.368 1.00 95.88 120 LYS A CA 1
ATOM 957 C C . LYS A 1 120 ? 20.757 -3.878 6.081 1.00 95.88 120 LYS A C 1
ATOM 959 O O . LYS A 1 120 ? 21.507 -3.876 7.056 1.00 95.88 120 LYS A O 1
ATOM 964 N N . ALA A 1 121 ? 20.104 -2.793 5.671 1.00 95.81 121 ALA A N 1
ATOM 965 C CA . ALA A 1 121 ? 20.149 -1.489 6.329 1.00 95.81 121 ALA A CA 1
ATOM 966 C C . ALA A 1 121 ? 19.370 -1.432 7.664 1.00 95.81 121 ALA A C 1
ATOM 968 O O . ALA A 1 121 ? 19.280 -0.376 8.281 1.00 95.81 121 ALA A O 1
ATOM 969 N N . ASN A 1 122 ? 18.834 -2.558 8.160 1.00 95.88 122 ASN A N 1
ATOM 970 C CA . ASN A 1 122 ? 18.003 -2.661 9.369 1.00 95.88 122 ASN A CA 1
ATOM 971 C C . ASN A 1 122 ? 16.653 -1.919 9.303 1.00 95.88 122 ASN A C 1
ATOM 973 O O . ASN A 1 122 ? 16.034 -1.699 10.344 1.00 95.88 122 ASN A O 1
ATOM 977 N N . LEU A 1 123 ? 16.161 -1.593 8.106 1.00 96.19 123 LEU A N 1
ATOM 978 C CA . LEU A 1 123 ? 14.907 -0.857 7.894 1.00 96.19 123 LEU A CA 1
ATOM 979 C C . LEU A 1 123 ? 13.734 -1.754 7.460 1.00 96.19 123 LEU A C 1
ATOM 981 O O . LEU A 1 123 ? 12.604 -1.286 7.316 1.00 96.19 123 LEU A O 1
ATOM 985 N N . GLY A 1 124 ? 13.955 -3.064 7.302 1.00 97.00 124 GLY A N 1
ATOM 986 C CA . GLY A 1 124 ? 12.902 -4.014 6.919 1.00 97.00 124 GLY A CA 1
ATOM 987 C C . GLY A 1 124 ? 11.723 -4.070 7.902 1.00 97.00 124 GLY A C 1
ATOM 988 O O . GLY A 1 124 ? 10.578 -4.239 7.484 1.00 97.00 124 GLY A O 1
ATOM 989 N N . GLY A 1 125 ? 11.974 -3.852 9.198 1.00 96.19 125 GLY A N 1
ATOM 990 C CA . GLY A 1 125 ? 10.919 -3.737 10.210 1.00 96.19 125 GLY A CA 1
ATOM 991 C C . GLY A 1 125 ? 9.988 -2.546 9.967 1.00 96.19 125 GLY A C 1
ATOM 992 O O . GLY A 1 125 ? 8.771 -2.707 10.053 1.00 96.19 125 GLY A O 1
ATOM 993 N N . ASN A 1 126 ? 10.535 -1.384 9.593 1.00 94.19 126 ASN A N 1
ATOM 994 C CA . ASN A 1 126 ? 9.757 -0.185 9.271 1.00 94.19 126 ASN A CA 1
ATOM 995 C C . ASN A 1 126 ? 8.840 -0.445 8.074 1.00 94.19 126 ASN A C 1
ATOM 997 O O . ASN A 1 126 ? 7.642 -0.173 8.151 1.00 94.19 126 ASN A O 1
ATOM 1001 N N . LEU A 1 127 ? 9.376 -1.039 7.003 1.00 96.44 127 LEU A N 1
ATOM 1002 C CA . LEU A 1 127 ? 8.587 -1.424 5.833 1.00 96.44 127 LEU A CA 1
ATOM 1003 C C . LEU A 1 127 ? 7.435 -2.361 6.219 1.00 96.44 127 LEU A C 1
ATOM 1005 O O . LEU A 1 127 ? 6.274 -2.084 5.907 1.00 96.44 127 LEU A O 1
ATOM 1009 N N . LEU A 1 128 ? 7.745 -3.454 6.923 1.00 97.38 128 LEU A N 1
ATOM 1010 C CA . LEU A 1 128 ? 6.755 -4.466 7.279 1.00 97.38 128 LEU A CA 1
ATOM 1011 C C . LEU A 1 128 ? 5.662 -3.900 8.193 1.00 97.38 128 LEU A C 1
ATOM 1013 O O . LEU A 1 128 ? 4.482 -4.163 7.973 1.00 97.38 128 LEU A O 1
ATOM 1017 N N . GLN A 1 129 ? 6.037 -3.095 9.188 1.00 94.50 129 GLN A N 1
ATOM 1018 C CA . GLN A 1 129 ? 5.105 -2.452 10.112 1.00 94.50 129 GLN A CA 1
ATOM 1019 C C . GLN A 1 129 ? 4.054 -1.621 9.372 1.00 94.50 129 GLN A C 1
ATOM 1021 O O . GLN A 1 129 ? 2.856 -1.783 9.617 1.00 94.50 129 GLN A O 1
ATOM 1026 N N . HIS A 1 130 ? 4.498 -0.734 8.479 1.00 93.31 130 HIS A N 1
ATOM 1027 C CA . HIS A 1 130 ? 3.609 0.185 7.773 1.00 93.31 130 HIS A CA 1
ATOM 1028 C C . HIS A 1 130 ? 2.708 -0.564 6.789 1.00 93.31 130 HIS A C 1
ATOM 1030 O O . HIS A 1 130 ? 1.511 -0.279 6.715 1.00 93.31 130 HIS A O 1
ATOM 1036 N N . LEU A 1 131 ? 3.239 -1.582 6.104 1.00 95.81 131 LEU A N 1
ATOM 1037 C CA . LEU A 1 131 ? 2.444 -2.441 5.227 1.00 95.81 131 LEU A CA 1
ATOM 1038 C C . LEU A 1 131 ? 1.387 -3.237 5.995 1.00 95.81 131 LEU A C 1
ATOM 1040 O O . LEU A 1 131 ? 0.223 -3.227 5.604 1.00 95.81 131 LEU A O 1
ATOM 1044 N N . LEU A 1 132 ? 1.750 -3.906 7.094 1.00 94.44 132 LEU A N 1
ATOM 1045 C CA . LEU A 1 132 ? 0.788 -4.677 7.887 1.00 94.44 132 LEU A CA 1
ATOM 1046 C C . LEU A 1 132 ? -0.310 -3.774 8.449 1.00 94.44 132 LEU A C 1
ATOM 1048 O O . LEU A 1 132 ? -1.484 -4.113 8.331 1.00 94.44 132 LEU A O 1
ATOM 1052 N N . ARG A 1 133 ? 0.041 -2.596 8.980 1.00 86.88 133 ARG A N 1
ATOM 1053 C CA . ARG A 1 133 ? -0.950 -1.615 9.454 1.00 86.88 133 ARG A CA 1
ATOM 1054 C C . ARG A 1 133 ? -1.886 -1.171 8.337 1.00 86.88 133 ARG A C 1
ATOM 1056 O O . ARG A 1 133 ? -3.095 -1.161 8.546 1.00 86.88 133 ARG A O 1
ATOM 1063 N N . TYR A 1 134 ? -1.356 -0.870 7.152 1.00 89.38 134 TYR A N 1
ATOM 1064 C CA . TYR A 1 134 ? -2.167 -0.530 5.984 1.00 89.38 134 TYR A CA 1
ATOM 1065 C C . TYR A 1 134 ? -3.120 -1.665 5.585 1.00 89.38 134 TYR A C 1
ATOM 1067 O O . TYR A 1 134 ? -4.283 -1.415 5.276 1.00 89.38 134 TYR A O 1
ATOM 1075 N N . LEU A 1 135 ? -2.649 -2.914 5.590 1.00 90.06 135 LEU A N 1
ATOM 1076 C CA . LEU A 1 135 ? -3.455 -4.068 5.189 1.00 90.06 135 LEU A CA 1
ATOM 1077 C C . LEU A 1 135 ? -4.559 -4.378 6.205 1.00 90.06 135 LEU A C 1
ATOM 1079 O O . LEU A 1 135 ? -5.691 -4.619 5.787 1.00 90.06 135 LEU A O 1
ATOM 1083 N N . ILE A 1 136 ? -4.246 -4.319 7.507 1.00 83.75 136 ILE A N 1
ATOM 1084 C CA . ILE A 1 136 ? -5.234 -4.450 8.590 1.00 83.75 136 ILE A CA 1
ATOM 1085 C C . ILE A 1 136 ? -6.306 -3.387 8.383 1.00 83.75 136 ILE A C 1
ATOM 1087 O O . ILE A 1 136 ? -7.487 -3.683 8.305 1.00 83.75 136 ILE A O 1
ATOM 1091 N N . PHE A 1 137 ? -5.868 -2.151 8.185 1.00 76.94 137 PHE A N 1
ATOM 1092 C CA . PHE A 1 137 ? -6.741 -1.014 7.983 1.00 76.94 137 PHE A CA 1
ATOM 1093 C C . PHE A 1 137 ? -7.649 -1.125 6.745 1.00 76.94 137 PHE A C 1
ATOM 1095 O O . PHE A 1 137 ? -8.828 -0.769 6.798 1.00 76.94 137 PHE A O 1
ATOM 1102 N N . LYS A 1 138 ? -7.119 -1.596 5.608 1.00 79.69 138 LYS A N 1
ATOM 1103 C CA . LYS A 1 138 ? -7.888 -1.725 4.360 1.00 79.69 138 LYS A CA 1
ATOM 1104 C C . LYS A 1 138 ? -8.832 -2.921 4.342 1.00 79.69 138 LYS A C 1
ATOM 1106 O O . LYS A 1 138 ? -9.769 -2.917 3.543 1.00 79.69 138 LYS A O 1
ATOM 1111 N N . ARG A 1 139 ? -8.580 -3.939 5.160 1.00 82.94 139 ARG A N 1
ATOM 1112 C CA . ARG A 1 139 ? -9.391 -5.155 5.240 1.00 82.94 139 ARG A CA 1
ATOM 1113 C C . ARG A 1 139 ? -9.831 -5.345 6.681 1.00 82.94 139 ARG A C 1
ATOM 1115 O O . ARG A 1 139 ? -10.842 -4.775 7.074 1.00 82.94 139 ARG A O 1
ATOM 1122 N N . ASP A 1 140 ? -9.055 -6.117 7.418 1.00 74.12 140 ASP A N 1
ATOM 1123 C CA . ASP A 1 140 ? -9.129 -6.328 8.853 1.00 74.12 140 ASP A CA 1
ATOM 1124 C C . ASP A 1 140 ? -7.903 -7.172 9.240 1.00 74.12 140 ASP A C 1
ATOM 1126 O O . ASP A 1 140 ? -7.123 -7.628 8.388 1.00 74.12 140 ASP A O 1
ATOM 1130 N N . ALA A 1 141 ? -7.706 -7.400 10.533 1.00 80.31 141 ALA A N 1
ATOM 1131 C CA . ALA A 1 141 ? -6.588 -8.213 10.978 1.00 80.31 141 ALA A CA 1
ATOM 1132 C C . ALA A 1 141 ? -6.763 -9.708 10.618 1.00 80.31 141 ALA A C 1
ATOM 1134 O O . ALA A 1 141 ? -5.759 -10.401 10.440 1.00 80.31 141 ALA A O 1
ATOM 1135 N N . ALA A 1 142 ? -7.994 -10.222 10.485 1.00 79.81 142 ALA A N 1
ATOM 1136 C CA . ALA A 1 142 ? -8.242 -11.639 10.190 1.00 79.81 142 ALA A CA 1
ATOM 1137 C C . ALA A 1 142 ? -7.772 -11.996 8.773 1.00 79.81 142 ALA A C 1
ATOM 1139 O O . ALA A 1 142 ? -7.107 -13.010 8.552 1.00 79.81 142 ALA A O 1
ATOM 1140 N N . TYR A 1 143 ? -8.027 -11.100 7.824 1.00 88.56 143 TYR A N 1
ATOM 1141 C CA . TYR A 1 143 ? -7.491 -11.138 6.477 1.00 88.56 143 TYR A CA 1
ATOM 1142 C C . TYR A 1 143 ? -5.963 -11.093 6.481 1.00 88.56 143 TYR A C 1
ATOM 1144 O O . TYR A 1 143 ? -5.326 -11.829 5.730 1.00 88.56 143 TYR A O 1
ATOM 1152 N N . VAL A 1 144 ? -5.358 -10.244 7.316 1.00 92.25 144 VAL A N 1
ATOM 1153 C CA . VAL A 1 144 ? -3.894 -10.150 7.401 1.00 92.25 144 VAL A CA 1
ATOM 1154 C C . VAL A 1 144 ? -3.269 -11.413 7.983 1.00 92.25 144 VAL A C 1
ATOM 1156 O O . VAL A 1 144 ? -2.215 -11.815 7.499 1.00 92.25 144 VAL A O 1
ATOM 1159 N N . LEU A 1 145 ? -3.920 -12.083 8.937 1.00 89.00 145 LEU A N 1
ATOM 1160 C CA . LEU A 1 145 ? -3.486 -13.394 9.423 1.00 89.00 145 LEU A CA 1
ATOM 1161 C C . LEU A 1 145 ? -3.504 -14.443 8.300 1.00 89.00 145 LEU A C 1
ATOM 1163 O O . LEU A 1 145 ? -2.488 -15.092 8.056 1.00 89.00 145 LEU A O 1
ATOM 1167 N N . ASP A 1 146 ? -4.612 -14.556 7.562 1.00 91.69 146 ASP A N 1
ATOM 1168 C CA . ASP A 1 146 ? -4.720 -15.467 6.412 1.00 91.69 146 ASP A CA 1
ATOM 1169 C C . ASP A 1 146 ? -3.663 -15.161 5.333 1.00 91.69 146 ASP A C 1
ATOM 1171 O O . ASP A 1 146 ? -3.012 -16.060 4.793 1.00 91.69 146 ASP A O 1
ATOM 1175 N N . LEU A 1 147 ? -3.447 -13.876 5.042 1.00 95.19 147 LEU A N 1
ATOM 1176 C CA . LEU A 1 147 ? -2.443 -13.414 4.088 1.00 95.19 147 LEU A CA 1
ATOM 1177 C C . LEU A 1 147 ? -1.020 -13.744 4.552 1.00 95.19 147 LEU A C 1
ATOM 1179 O O . LEU A 1 147 ? -0.205 -14.200 3.745 1.00 95.19 147 LEU A O 1
ATOM 1183 N N . TRP A 1 148 ? -0.725 -13.538 5.836 1.00 95.25 148 TRP A N 1
ATOM 1184 C CA . TRP A 1 148 ? 0.554 -13.876 6.451 1.00 95.25 148 TRP A CA 1
ATOM 1185 C C . TRP A 1 148 ? 0.847 -15.371 6.310 1.00 95.25 148 TRP A C 1
ATOM 1187 O O . TRP A 1 148 ? 1.884 -15.738 5.753 1.00 95.25 148 TRP A O 1
ATOM 1197 N N . GLU A 1 149 ? -0.096 -16.235 6.701 1.00 92.56 149 GLU A N 1
ATOM 1198 C CA . GLU A 1 149 ? 0.049 -17.692 6.607 1.00 92.56 149 GLU A CA 1
ATOM 1199 C C . GLU A 1 149 ? 0.260 -18.161 5.163 1.00 92.56 149 GLU A C 1
ATOM 1201 O O . GLU A 1 149 ? 1.200 -18.909 4.877 1.00 92.56 149 GLU A O 1
ATOM 1206 N N . LYS A 1 150 ? -0.558 -17.669 4.226 1.00 93.75 150 LYS A N 1
ATOM 1207 C CA . LYS A 1 150 ? -0.448 -18.019 2.800 1.00 93.75 150 LYS A CA 1
ATOM 1208 C C . LYS A 1 150 ? 0.854 -17.550 2.170 1.00 93.75 150 LYS A C 1
ATOM 1210 O O . LYS A 1 150 ? 1.355 -18.199 1.256 1.00 93.75 150 LYS A O 1
ATOM 1215 N N . SER A 1 151 ? 1.400 -16.430 2.638 1.00 93.88 151 SER A N 1
ATOM 1216 C CA . SER A 1 151 ? 2.669 -15.915 2.130 1.00 93.88 151 SER A CA 1
ATOM 1217 C C . SER A 1 151 ? 3.881 -16.736 2.581 1.00 93.88 151 SER A C 1
ATOM 1219 O O . SER A 1 151 ? 4.939 -16.601 1.972 1.00 93.88 151 SER A O 1
ATOM 1221 N N . GLN A 1 152 ? 3.740 -17.569 3.624 1.00 93.12 152 GLN A N 1
ATOM 1222 C CA . GLN A 1 152 ? 4.834 -18.321 4.260 1.00 93.12 152 GLN A CA 1
ATOM 1223 C C . GLN A 1 152 ? 6.025 -17.439 4.677 1.00 93.12 152 GLN A C 1
ATOM 1225 O O . GLN A 1 152 ? 7.173 -17.891 4.745 1.00 93.12 152 GLN A O 1
ATOM 1230 N N . VAL A 1 153 ? 5.753 -16.161 4.937 1.00 96.00 153 VAL A N 1
ATOM 1231 C CA . VAL A 1 153 ? 6.753 -15.203 5.385 1.00 96.00 153 VAL A CA 1
ATOM 1232 C C . VAL A 1 153 ? 7.065 -15.414 6.863 1.00 96.00 153 VAL A C 1
ATOM 1234 O O . VAL A 1 153 ? 6.222 -15.851 7.648 1.00 96.00 153 VAL A O 1
ATOM 1237 N N . LYS A 1 154 ? 8.299 -15.111 7.249 1.00 95.94 154 LYS A N 1
ATOM 1238 C CA . LYS A 1 154 ? 8.758 -15.127 8.636 1.00 95.94 154 LYS A CA 1
ATOM 1239 C C . LYS A 1 154 ? 9.139 -13.717 9.047 1.00 95.94 154 LYS A C 1
ATOM 1241 O O . LYS A 1 154 ? 9.651 -12.949 8.240 1.00 95.94 154 LYS A O 1
ATOM 1246 N N . TRP A 1 155 ? 9.015 -13.407 10.334 1.00 96.50 155 TRP A N 1
ATOM 1247 C CA . TRP A 1 155 ? 9.554 -12.160 10.888 1.00 96.50 155 TRP A CA 1
ATOM 1248 C C . TRP A 1 155 ? 11.044 -11.989 10.572 1.00 96.50 155 TRP A C 1
ATOM 1250 O O . TRP A 1 155 ? 11.487 -10.906 10.202 1.00 96.50 155 TRP A O 1
ATOM 1260 N N . THR A 1 156 ? 11.796 -13.093 10.608 1.00 97.06 156 THR A N 1
ATOM 1261 C CA . THR A 1 156 ? 13.228 -13.128 10.290 1.00 97.06 156 THR A CA 1
ATOM 1262 C C . THR A 1 156 ? 13.558 -12.856 8.823 1.00 97.06 156 THR A C 1
ATOM 1264 O O . THR A 1 156 ? 14.728 -12.702 8.496 1.00 97.06 156 THR A O 1
ATOM 1267 N N . ASP A 1 157 ? 12.559 -12.814 7.936 1.00 97.62 157 ASP A N 1
ATOM 1268 C CA . ASP A 1 157 ? 12.765 -12.379 6.552 1.00 97.62 157 ASP A CA 1
ATOM 1269 C C . ASP A 1 157 ? 12.936 -10.851 6.458 1.00 97.62 157 ASP A C 1
ATOM 1271 O O . ASP A 1 157 ? 13.483 -10.376 5.473 1.00 97.62 157 ASP A O 1
ATOM 1275 N N . PHE A 1 158 ? 12.500 -10.083 7.468 1.00 98.12 158 PHE A N 1
ATOM 1276 C CA . PHE A 1 158 ? 12.568 -8.613 7.477 1.00 98.12 158 PHE A CA 1
ATOM 1277 C C . PHE A 1 158 ? 13.488 -8.027 8.556 1.00 98.12 158 PHE A C 1
ATOM 1279 O O . PHE A 1 158 ? 13.822 -6.844 8.497 1.00 98.12 158 PHE A O 1
ATOM 1286 N N . MET A 1 159 ? 13.871 -8.807 9.569 1.00 97.00 159 MET A N 1
ATOM 1287 C CA . MET A 1 159 ? 14.679 -8.326 10.694 1.00 97.00 159 MET A CA 1
ATOM 1288 C C . MET A 1 159 ? 15.472 -9.449 11.366 1.00 97.00 159 MET A C 1
ATOM 1290 O O . MET A 1 159 ? 15.212 -10.631 11.155 1.00 97.00 159 MET A O 1
ATOM 1294 N N . SER A 1 160 ? 16.440 -9.091 12.212 1.00 96.06 160 SER A N 1
ATOM 1295 C CA . SER A 1 160 ? 17.199 -10.074 12.987 1.00 96.06 160 SER A CA 1
ATOM 1296 C C . SER A 1 160 ? 16.312 -10.787 14.022 1.00 96.06 160 SER A C 1
ATOM 1298 O O . SER A 1 160 ? 15.455 -10.138 14.625 1.00 96.06 160 SER A O 1
ATOM 1300 N N . PRO A 1 161 ? 16.552 -12.083 14.318 1.00 95.44 161 PRO A N 1
ATOM 1301 C CA . PRO A 1 161 ? 15.776 -12.834 15.310 1.00 95.44 161 PRO A CA 1
ATOM 1302 C C . PRO A 1 161 ? 15.683 -12.149 16.681 1.00 95.44 161 PRO A C 1
ATOM 1304 O O . PRO A 1 161 ? 14.642 -12.196 17.322 1.00 95.44 161 PRO A O 1
ATOM 1307 N N . SER A 1 162 ? 16.744 -11.452 17.098 1.00 94.62 162 SER A N 1
ATOM 1308 C CA . SER A 1 162 ? 16.812 -10.729 18.375 1.00 94.62 162 SER A CA 1
ATOM 1309 C C . SER A 1 162 ? 15.829 -9.564 18.516 1.00 94.62 162 SER A C 1
ATOM 1311 O O . SER A 1 162 ? 15.559 -9.153 19.637 1.00 94.62 162 SER A O 1
ATOM 1313 N N . LYS A 1 163 ? 15.320 -9.013 17.407 1.00 94.00 163 LYS A N 1
ATOM 1314 C CA . LYS A 1 163 ? 14.404 -7.860 17.406 1.00 94.00 163 LYS A CA 1
ATOM 1315 C C . LYS A 1 163 ? 12.932 -8.269 17.308 1.00 94.00 163 LYS A C 1
ATOM 1317 O O . LYS A 1 163 ? 12.062 -7.418 17.451 1.00 94.00 163 LYS A O 1
ATOM 1322 N N . VAL A 1 164 ? 12.648 -9.544 17.033 1.00 95.06 164 VAL A N 1
ATOM 1323 C CA . VAL A 1 164 ? 11.304 -10.014 16.664 1.00 95.06 164 VAL A CA 1
ATOM 1324 C C . VAL A 1 164 ? 10.304 -9.828 17.804 1.00 95.06 164 VAL A C 1
ATOM 1326 O O . VAL A 1 164 ? 9.257 -9.220 17.591 1.00 95.06 164 VAL A O 1
ATOM 1329 N N . ASP A 1 165 ? 10.627 -10.300 19.008 1.00 89.56 165 ASP A N 1
ATOM 1330 C CA . ASP A 1 165 ? 9.687 -10.277 20.136 1.00 89.56 165 ASP A CA 1
ATOM 1331 C C . ASP A 1 165 ? 9.336 -8.842 20.556 1.00 89.56 165 ASP A C 1
ATOM 1333 O O . ASP A 1 165 ? 8.163 -8.498 20.713 1.00 89.56 165 ASP A O 1
ATOM 1337 N N . GLU A 1 166 ? 10.350 -7.977 20.656 1.00 89.81 166 GLU A N 1
ATOM 1338 C CA . GLU A 1 166 ? 10.171 -6.552 20.947 1.00 89.81 166 GLU A CA 1
ATOM 1339 C C . GLU A 1 166 ? 9.339 -5.862 19.858 1.00 89.81 166 GLU A C 1
ATOM 1341 O O . GLU A 1 166 ? 8.383 -5.146 20.163 1.00 89.81 166 GLU A O 1
ATOM 1346 N N . PHE A 1 167 ? 9.650 -6.113 18.583 1.00 91.81 167 PHE A N 1
ATOM 1347 C CA . PHE A 1 167 ? 8.921 -5.529 17.461 1.00 91.81 167 PHE A CA 1
ATOM 1348 C C . PHE A 1 167 ? 7.436 -5.901 17.487 1.00 91.81 167 PHE A C 1
ATOM 1350 O O . PHE A 1 167 ? 6.582 -5.042 17.254 1.00 91.81 167 PHE A O 1
ATOM 1357 N N . ILE A 1 168 ? 7.115 -7.164 17.770 1.00 87.69 168 ILE A N 1
ATOM 1358 C CA . ILE A 1 168 ? 5.735 -7.654 17.809 1.00 87.69 168 ILE A CA 1
ATOM 1359 C C . ILE A 1 168 ? 4.974 -7.042 18.982 1.00 87.69 168 ILE A C 1
ATOM 1361 O O . ILE A 1 168 ? 3.836 -6.603 18.793 1.00 87.69 168 ILE A O 1
ATOM 1365 N N . ALA A 1 169 ? 5.611 -6.961 20.153 1.00 77.69 169 ALA A N 1
ATOM 1366 C CA . ALA A 1 169 ? 5.033 -6.347 21.340 1.00 77.69 169 ALA A CA 1
ATOM 1367 C C . ALA A 1 169 ? 4.734 -4.856 21.119 1.00 77.69 169 ALA A C 1
ATOM 1369 O O . ALA A 1 169 ? 3.599 -4.431 21.310 1.00 77.69 169 ALA A O 1
ATOM 1370 N N . ILE A 1 170 ? 5.709 -4.077 20.632 1.00 78.88 170 ILE A N 1
ATOM 1371 C CA . ILE A 1 170 ? 5.554 -2.631 20.380 1.00 78.88 170 ILE A CA 1
ATOM 1372 C C . ILE A 1 170 ? 4.458 -2.347 19.344 1.00 78.88 170 ILE A C 1
ATOM 1374 O O . ILE A 1 170 ? 3.781 -1.320 19.403 1.00 78.88 170 ILE A O 1
ATOM 1378 N N . ASN A 1 171 ? 4.277 -3.247 18.377 1.00 79.62 171 ASN A N 1
ATOM 1379 C CA . ASN A 1 171 ? 3.331 -3.057 17.283 1.00 79.62 171 ASN A CA 1
ATOM 1380 C C . ASN A 1 171 ? 1.975 -3.725 17.471 1.00 79.62 171 ASN A C 1
ATOM 1382 O O . ASN A 1 171 ? 1.127 -3.603 16.586 1.00 79.62 171 ASN A O 1
ATOM 1386 N N . ASN A 1 172 ? 1.759 -4.408 18.594 1.00 81.25 172 ASN A N 1
ATOM 1387 C CA . ASN A 1 172 ? 0.552 -5.184 18.858 1.00 81.25 172 ASN A CA 1
ATOM 1388 C C . ASN A 1 172 ? 0.262 -6.239 17.768 1.00 81.25 172 ASN A C 1
ATOM 1390 O O . ASN A 1 172 ? -0.891 -6.564 17.495 1.00 81.25 172 ASN A O 1
ATOM 1394 N N . PHE A 1 173 ? 1.297 -6.825 17.155 1.00 86.94 173 PHE A N 1
ATOM 1395 C CA . PHE A 1 173 ? 1.148 -7.879 16.137 1.00 86.94 173 PHE A CA 1
ATOM 1396 C C . PHE A 1 173 ? 1.047 -9.293 16.730 1.00 86.94 173 PHE A C 1
ATOM 1398 O O . PHE A 1 173 ? 1.200 -10.283 16.016 1.00 86.94 173 PHE A O 1
ATOM 1405 N N . ASN A 1 174 ? 0.762 -9.408 18.032 1.00 81.62 174 ASN A N 1
ATOM 1406 C CA . ASN A 1 174 ? 0.676 -10.684 18.750 1.00 81.62 174 ASN A CA 1
ATOM 1407 C C . ASN A 1 174 ? -0.303 -11.679 18.106 1.00 81.62 174 ASN A C 1
ATOM 1409 O O . ASN A 1 174 ? -0.083 -12.881 18.196 1.00 81.62 174 ASN A O 1
ATOM 1413 N N . PHE A 1 175 ? -1.334 -11.194 17.410 1.00 82.44 175 PHE A N 1
ATOM 1414 C CA . PHE A 1 175 ? -2.320 -12.024 16.708 1.00 82.44 175 PHE A CA 1
ATOM 1415 C C . PHE A 1 175 ? -1.743 -12.852 15.550 1.00 82.44 175 PHE A C 1
ATOM 1417 O O . PHE A 1 175 ? -2.337 -13.844 15.139 1.00 82.44 175 PHE A O 1
ATOM 1424 N N . LEU A 1 176 ? -0.581 -12.456 15.019 1.00 86.50 176 LEU A N 1
ATOM 1425 C CA . LEU A 1 176 ? 0.144 -13.208 13.992 1.00 86.50 176 LEU A CA 1
ATOM 1426 C C . LEU A 1 176 ? 0.993 -14.347 14.584 1.00 86.50 176 LEU A C 1
ATOM 1428 O O . LEU A 1 176 ? 1.447 -15.214 13.839 1.00 86.50 176 LEU A O 1
ATOM 1432 N N . ILE A 1 177 ? 1.207 -14.360 15.907 1.00 80.56 177 ILE A N 1
ATOM 1433 C CA . ILE A 1 177 ? 1.807 -15.486 16.645 1.00 80.56 177 ILE A CA 1
ATOM 1434 C C . ILE A 1 177 ? 0.699 -16.326 17.281 1.00 80.56 177 ILE A C 1
ATOM 1436 O O . ILE A 1 177 ? 0.557 -17.518 17.007 1.00 80.56 177 ILE A O 1
ATOM 1440 N N . ASN A 1 178 ? -0.077 -15.683 18.151 1.00 65.19 178 ASN A N 1
ATOM 1441 C CA . ASN A 1 178 ? -1.175 -16.269 18.889 1.00 65.19 178 ASN A CA 1
ATOM 1442 C C . ASN A 1 178 ? -2.399 -16.135 18.002 1.00 65.19 178 ASN A C 1
ATOM 1444 O O . ASN A 1 178 ? -3.035 -15.084 17.979 1.00 65.19 178 ASN A O 1
ATOM 1448 N N . LYS A 1 179 ? -2.717 -17.203 17.271 1.00 63.78 179 LYS A N 1
ATOM 1449 C CA . LYS A 1 179 ? -3.838 -17.289 16.317 1.00 63.78 179 LYS A CA 1
ATOM 1450 C C . LYS A 1 179 ? -5.229 -17.064 16.952 1.00 63.78 179 LYS A C 1
ATOM 1452 O O . LYS A 1 179 ? -6.248 -17.252 16.294 1.00 63.78 179 LYS A O 1
ATOM 1457 N N . ASP A 1 180 ? -5.263 -16.644 18.213 1.00 54.00 180 ASP A N 1
ATOM 1458 C CA . ASP A 1 180 ? -6.430 -16.272 18.994 1.00 54.00 180 ASP A CA 1
ATOM 1459 C C . ASP A 1 180 ? -6.770 -14.793 18.771 1.00 54.00 180 ASP A C 1
ATOM 1461 O O . ASP A 1 180 ? -6.284 -13.875 19.440 1.00 54.00 180 ASP A O 1
ATOM 1465 N N . PHE A 1 181 ? -7.666 -14.574 17.812 1.00 49.25 181 PHE A N 1
ATOM 1466 C CA . PHE A 1 181 ? -8.137 -13.255 17.387 1.00 49.25 181 PHE A CA 1
ATOM 1467 C C . PHE A 1 181 ? -8.809 -12.422 18.490 1.00 49.25 181 PHE A C 1
ATOM 1469 O O . PHE A 1 181 ? -8.818 -11.190 18.443 1.00 49.25 181 PHE A O 1
ATOM 1476 N N . THR A 1 182 ? -9.347 -13.094 19.504 1.00 44.31 182 THR A N 1
ATOM 1477 C CA . THR A 1 182 ? -10.097 -12.503 20.621 1.00 44.31 182 THR A CA 1
ATOM 1478 C C . THR A 1 182 ? -9.247 -11.566 21.487 1.00 44.31 182 THR A C 1
ATOM 1480 O O . THR A 1 182 ? -9.763 -10.605 22.059 1.00 44.31 182 THR A O 1
ATOM 1483 N N . THR A 1 183 ? -7.930 -11.785 21.543 1.00 42.56 183 THR A N 1
ATOM 1484 C CA . THR A 1 183 ? -7.010 -10.993 22.381 1.00 42.56 183 THR A CA 1
ATOM 1485 C C . THR A 1 183 ? -6.532 -9.711 21.682 1.00 42.56 183 THR A C 1
ATOM 1487 O O . THR A 1 183 ? -6.247 -8.707 22.338 1.00 42.56 183 THR A O 1
ATOM 1490 N N . TYR A 1 184 ? -6.502 -9.698 20.343 1.00 43.84 184 TYR A N 1
ATOM 1491 C CA . TYR A 1 184 ? -6.137 -8.519 19.546 1.00 43.84 184 TYR A CA 1
ATOM 1492 C C . TYR A 1 184 ? -7.183 -7.409 19.634 1.00 43.84 184 TYR A C 1
ATOM 1494 O O . TYR A 1 184 ? -6.843 -6.257 19.894 1.00 43.84 184 TYR A O 1
ATOM 1502 N N . GLN A 1 185 ? -8.462 -7.775 19.503 1.00 46.69 185 GLN A N 1
ATOM 1503 C CA . GLN A 1 185 ? -9.585 -6.835 19.592 1.00 46.69 185 GLN A CA 1
ATOM 1504 C C . GLN A 1 185 ? -9.676 -6.160 20.971 1.00 46.69 185 GLN A C 1
ATOM 1506 O O . GLN A 1 185 ? -10.220 -5.072 21.087 1.00 46.69 185 GLN A O 1
ATOM 1511 N N . SER A 1 186 ? -9.096 -6.764 22.013 1.00 41.09 186 SER A N 1
ATOM 1512 C CA . SER A 1 186 ? -9.154 -6.246 23.385 1.00 41.09 186 SER A CA 1
ATOM 1513 C C . SER A 1 186 ? -7.980 -5.327 23.765 1.00 41.09 186 SER A C 1
ATOM 1515 O O . SER A 1 186 ? -8.066 -4.633 24.774 1.00 41.09 186 SER A O 1
ATOM 1517 N N . THR A 1 187 ? -6.871 -5.320 23.007 1.00 40.12 187 THR A N 1
ATOM 1518 C CA . THR A 1 187 ? -5.597 -4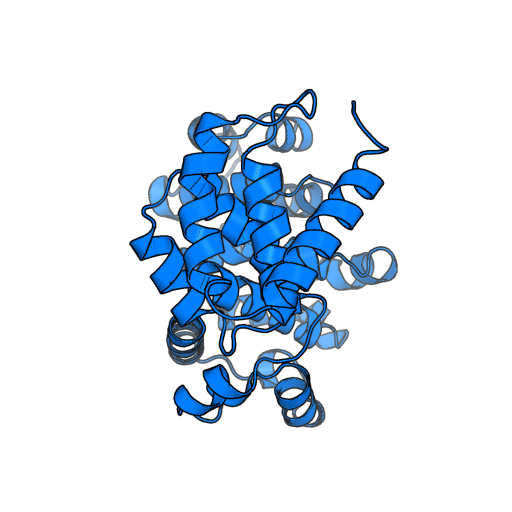.682 23.424 1.00 40.12 187 THR A CA 1
ATOM 1519 C C . THR A 1 187 ? -5.056 -3.609 22.469 1.00 40.12 187 THR A C 1
ATOM 1521 O O . THR A 1 187 ? -4.017 -3.012 22.746 1.00 40.12 187 THR A O 1
ATOM 1524 N N . SER A 1 188 ? -5.748 -3.294 21.368 1.00 44.88 188 SER A N 1
ATOM 1525 C CA . SER A 1 188 ? -5.305 -2.321 20.354 1.00 44.88 188 SER A CA 1
ATOM 1526 C C . SER A 1 188 ? -5.473 -0.845 20.774 1.00 44.88 188 SER A C 1
ATOM 1528 O O . SER A 1 188 ? -5.989 -0.029 20.013 1.00 44.88 188 SER A O 1
ATOM 1530 N N . SER A 1 189 ? -5.043 -0.483 21.984 1.00 38.50 189 SER A N 1
ATOM 1531 C CA . SER A 1 189 ? -5.087 0.876 22.539 1.00 38.50 189 SER A CA 1
ATOM 1532 C C . SER A 1 189 ? -3.704 1.543 22.513 1.00 38.50 189 SER A C 1
ATOM 1534 O O . SER A 1 189 ? -3.178 1.951 23.551 1.00 38.50 189 SER A O 1
ATOM 1536 N N . THR A 1 190 ? -3.060 1.632 21.344 1.00 38.78 190 THR A N 1
ATOM 1537 C CA . THR A 1 190 ? -1.841 2.450 21.196 1.00 38.78 190 THR A CA 1
ATOM 1538 C C . THR A 1 190 ? -1.938 3.344 19.968 1.00 38.78 190 THR A C 1
ATOM 1540 O O . THR A 1 190 ? -2.005 2.902 18.822 1.00 38.78 190 THR A O 1
ATOM 1543 N N . THR A 1 191 ? -2.009 4.624 20.296 1.00 46.41 191 THR A N 1
ATOM 1544 C CA . THR A 1 191 ? -2.438 5.785 19.532 1.00 46.41 191 THR A CA 1
ATOM 1545 C C . THR A 1 191 ? -1.318 6.351 18.657 1.00 46.41 191 THR A C 1
ATOM 1547 O O . THR A 1 191 ? -0.140 6.050 18.838 1.00 46.41 191 THR A O 1
ATOM 1550 N N . VAL A 1 192 ? -1.712 7.218 17.724 1.00 39.03 192 VAL A N 1
ATOM 1551 C CA . VAL A 1 192 ? -0.900 8.096 16.861 1.00 39.03 192 VAL A CA 1
ATOM 1552 C C . VAL A 1 192 ? -0.821 7.712 15.362 1.00 39.03 192 VAL A C 1
ATOM 1554 O O . VAL A 1 192 ? -1.334 8.510 14.579 1.00 39.03 192 VAL A O 1
ATOM 1557 N N . PRO A 1 193 ? -0.331 6.546 14.877 1.00 50.56 193 PRO A N 1
ATOM 1558 C CA . PRO A 1 193 ? -0.392 6.249 13.430 1.00 50.56 193 PRO A CA 1
ATOM 1559 C C . PRO A 1 193 ? -1.747 5.682 12.976 1.00 50.56 193 PRO A C 1
ATOM 1561 O O . PRO A 1 193 ? -2.177 5.913 11.848 1.00 50.56 193 PRO A O 1
ATOM 1564 N N . LEU A 1 194 ? -2.439 4.948 13.858 1.00 54.88 194 LEU A N 1
ATOM 1565 C CA . LEU A 1 194 ? -3.738 4.339 13.552 1.00 54.88 194 LEU A CA 1
ATOM 1566 C C . LEU A 1 194 ? -4.835 5.398 13.388 1.00 54.88 194 LEU A C 1
ATOM 1568 O O . LEU A 1 194 ? -5.711 5.237 12.550 1.00 54.88 194 LEU A O 1
ATOM 1572 N N . ASP A 1 195 ? -4.756 6.498 14.135 1.00 61.88 195 ASP A N 1
ATOM 1573 C CA . ASP A 1 195 ? -5.802 7.523 14.194 1.00 61.88 195 ASP A CA 1
ATOM 1574 C C . ASP A 1 195 ? -5.997 8.232 12.854 1.00 61.88 195 ASP A C 1
ATOM 1576 O O . ASP A 1 195 ? -7.125 8.440 12.407 1.00 61.88 195 ASP A O 1
ATOM 1580 N N . ARG A 1 196 ? -4.887 8.556 12.177 1.00 61.34 196 ARG A N 1
ATOM 1581 C CA . ARG A 1 196 ? -4.913 9.137 10.830 1.00 61.34 196 ARG A CA 1
ATOM 1582 C C . ARG A 1 196 ? -5.478 8.145 9.821 1.00 61.34 196 ARG A C 1
ATOM 1584 O O . ARG A 1 196 ? -6.288 8.536 8.984 1.00 61.34 196 ARG A O 1
ATOM 1591 N N . CYS A 1 197 ? -5.089 6.876 9.913 1.00 60.97 197 CYS A N 1
ATOM 1592 C CA . CYS A 1 197 ? -5.654 5.840 9.062 1.00 60.97 197 CYS A CA 1
ATOM 1593 C C . CYS A 1 197 ? -7.166 5.734 9.310 1.00 60.97 197 CYS A C 1
ATOM 1595 O O . CYS A 1 197 ? -7.938 5.976 8.388 1.00 60.97 197 CYS A O 1
ATOM 1597 N N . VAL A 1 198 ? -7.610 5.479 10.546 1.00 74.62 198 VAL A N 1
ATOM 1598 C CA . VAL A 1 198 ? -9.033 5.375 10.930 1.00 74.62 198 VAL A CA 1
ATOM 1599 C C . VA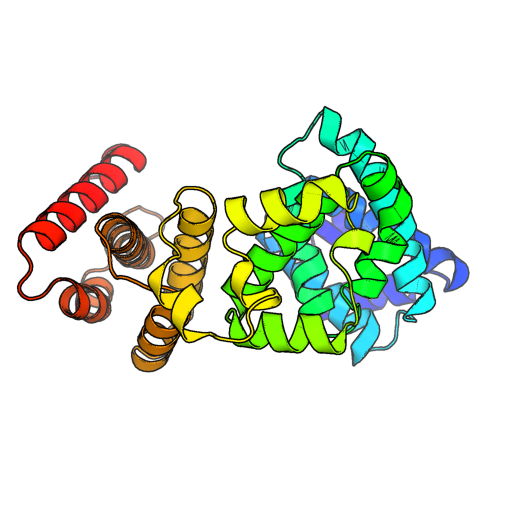L A 1 198 ? -9.831 6.572 10.418 1.00 74.62 198 VAL A C 1
ATOM 1601 O O . VAL A 1 198 ? -10.867 6.388 9.778 1.00 74.62 198 VAL A O 1
ATOM 1604 N N . HIS A 1 199 ? -9.305 7.784 10.600 1.00 77.19 199 HIS A N 1
ATOM 1605 C CA . HIS A 1 199 ? -9.891 9.004 10.059 1.00 77.19 199 HIS A CA 1
ATOM 1606 C C . HIS A 1 199 ? -10.079 8.933 8.534 1.00 77.19 199 HIS A C 1
ATOM 1608 O O . HIS A 1 199 ? -11.161 9.202 8.016 1.00 77.19 199 HIS A O 1
ATOM 1614 N N . GLU A 1 200 ? -9.042 8.551 7.790 1.00 73.50 200 GLU A N 1
ATOM 1615 C CA . GLU A 1 200 ? -9.085 8.461 6.330 1.00 73.50 200 GLU A CA 1
ATOM 1616 C C . GLU A 1 200 ? -10.042 7.376 5.811 1.00 73.50 200 GLU A C 1
ATOM 1618 O O . GLU A 1 200 ? -10.703 7.613 4.799 1.00 73.50 200 GLU A O 1
ATOM 1623 N N . ARG A 1 201 ? -10.177 6.220 6.480 1.00 76.75 201 ARG A N 1
ATOM 1624 C CA . ARG A 1 201 ? -11.133 5.179 6.043 1.00 76.75 201 ARG A CA 1
ATOM 1625 C C . ARG A 1 201 ? -12.559 5.535 6.364 1.00 76.75 201 ARG A C 1
ATOM 1627 O O . ARG A 1 201 ? -13.409 5.352 5.501 1.00 76.75 201 ARG A O 1
ATOM 1634 N N . LEU A 1 202 ? -12.827 6.043 7.563 1.00 82.56 202 LEU A N 1
ATOM 1635 C CA . LEU A 1 202 ? -14.163 6.530 7.888 1.00 82.56 202 LEU A CA 1
ATOM 1636 C C . LEU A 1 202 ? -14.573 7.610 6.885 1.00 82.56 202 LEU A C 1
ATOM 1638 O O . LEU A 1 202 ? -15.688 7.579 6.376 1.00 82.56 202 LEU A O 1
ATOM 1642 N N . LYS A 1 203 ? -13.640 8.496 6.508 1.00 82.94 203 LYS A N 1
ATOM 1643 C CA . LYS A 1 203 ? -13.890 9.513 5.484 1.00 82.94 203 LYS A CA 1
ATOM 1644 C C . LYS A 1 203 ? -14.214 8.888 4.133 1.00 82.94 203 LYS A C 1
ATOM 1646 O O . LYS A 1 203 ? -15.181 9.291 3.501 1.00 82.94 203 LYS A O 1
ATOM 1651 N N . GLU A 1 204 ? -13.443 7.892 3.703 1.00 79.56 204 GLU A N 1
ATOM 1652 C CA . GLU A 1 204 ? -13.687 7.155 2.458 1.00 79.56 204 GLU A CA 1
ATOM 1653 C C . GLU A 1 204 ? -15.057 6.459 2.462 1.00 79.56 204 GLU A C 1
ATOM 1655 O O . GLU A 1 204 ? -15.812 6.608 1.504 1.00 79.56 204 GLU A O 1
ATOM 1660 N N . LEU A 1 205 ? -15.405 5.745 3.536 1.00 80.25 205 LEU A N 1
ATOM 1661 C CA . LEU A 1 205 ? -16.668 5.013 3.660 1.00 80.25 205 LEU A CA 1
ATOM 1662 C C . LEU A 1 205 ? -17.883 5.949 3.660 1.00 80.25 205 LEU A C 1
ATOM 1664 O O . LEU A 1 205 ? -18.858 5.672 2.957 1.00 80.25 205 LEU A O 1
ATOM 1668 N N . ILE A 1 206 ? -17.797 7.059 4.402 1.00 81.38 206 ILE A N 1
ATOM 1669 C CA . ILE A 1 206 ? -18.867 8.057 4.527 1.00 81.38 206 ILE A CA 1
ATOM 1670 C C . ILE A 1 206 ? -19.043 8.828 3.212 1.00 81.38 206 ILE A C 1
ATOM 1672 O O . ILE A 1 206 ? -20.164 8.964 2.726 1.00 81.38 206 ILE A O 1
ATOM 1676 N N . VAL A 1 207 ? -17.952 9.278 2.580 1.00 77.81 207 VAL A N 1
ATOM 1677 C CA . VAL A 1 207 ? -18.013 10.005 1.296 1.00 77.81 207 VAL A CA 1
ATOM 1678 C C . VAL A 1 207 ? -18.462 9.097 0.147 1.00 77.81 207 VAL A C 1
ATOM 1680 O O . VAL A 1 207 ? -19.159 9.557 -0.755 1.00 77.81 207 VAL A O 1
ATOM 1683 N N . SER A 1 208 ? -18.123 7.805 0.184 1.00 73.94 208 SER A N 1
ATOM 1684 C CA . SER A 1 208 ? -18.571 6.825 -0.821 1.00 73.94 208 SER A CA 1
ATOM 1685 C C . SER A 1 208 ? -20.037 6.405 -0.654 1.00 73.94 208 SER A C 1
ATOM 1687 O O . SER A 1 208 ? -20.504 5.540 -1.391 1.00 73.94 208 SER A O 1
ATOM 1689 N N . ASN A 1 209 ? -20.764 7.006 0.296 1.00 69.38 209 ASN A N 1
ATOM 1690 C CA . ASN A 1 209 ? -22.165 6.717 0.600 1.00 69.38 209 ASN A CA 1
ATOM 1691 C C . ASN A 1 209 ? -22.419 5.222 0.887 1.00 69.38 209 ASN A C 1
ATOM 1693 O O . ASN A 1 209 ? -23.424 4.654 0.456 1.00 69.38 209 ASN A O 1
ATOM 1697 N N . SER A 1 210 ? -21.471 4.581 1.584 1.00 76.19 210 SER A N 1
ATOM 1698 C CA . SER A 1 210 ? -21.614 3.194 2.048 1.00 76.19 210 SER A CA 1
ATOM 1699 C C . SER A 1 210 ? -22.801 3.088 3.012 1.00 76.19 210 SER A C 1
ATOM 1701 O O . SER A 1 210 ? -23.130 4.064 3.689 1.00 76.19 210 SER A O 1
ATOM 1703 N N . SER A 1 211 ? -23.449 1.921 3.100 1.00 79.44 211 SER A N 1
ATOM 1704 C CA . SER A 1 211 ? -24.539 1.739 4.065 1.00 79.44 211 SER A CA 1
ATOM 1705 C C . SER A 1 211 ? -24.026 1.875 5.501 1.00 79.44 211 SER A C 1
ATOM 1707 O O . SER A 1 211 ? -22.868 1.564 5.792 1.00 79.44 211 SER A O 1
ATOM 1709 N N . TYR A 1 212 ? -24.902 2.319 6.407 1.00 79.56 212 TYR A N 1
ATOM 1710 C CA . TYR A 1 212 ? -24.574 2.408 7.831 1.00 79.56 212 TYR A CA 1
ATOM 1711 C C . TYR A 1 212 ? -24.112 1.061 8.387 1.00 79.56 212 TYR A C 1
ATOM 1713 O O . TYR A 1 212 ? -23.102 1.028 9.077 1.00 79.56 212 TYR A O 1
ATOM 1721 N N . ASP A 1 213 ? -24.751 -0.039 7.982 1.00 78.44 213 ASP A N 1
ATOM 1722 C CA . ASP A 1 213 ? -24.368 -1.393 8.393 1.00 78.44 213 ASP A CA 1
ATOM 1723 C C . ASP A 1 213 ? -22.914 -1.720 8.017 1.00 78.44 213 ASP A C 1
ATOM 1725 O O . ASP A 1 213 ? -22.164 -2.219 8.844 1.00 78.44 213 ASP A O 1
ATOM 1729 N N . THR A 1 214 ? -22.459 -1.362 6.809 1.00 76.88 214 THR A N 1
ATOM 1730 C CA . THR A 1 214 ? -21.062 -1.587 6.392 1.00 76.88 214 THR A CA 1
ATOM 1731 C C . THR A 1 214 ? -20.073 -0.743 7.197 1.00 76.88 214 THR A C 1
ATOM 1733 O O . THR A 1 214 ? -18.951 -1.179 7.463 1.00 76.88 214 THR A O 1
ATOM 1736 N N . ILE A 1 215 ? -20.462 0.474 7.582 1.00 81.12 215 ILE A N 1
ATOM 1737 C CA . ILE A 1 215 ? -19.632 1.335 8.431 1.00 81.12 215 ILE A CA 1
ATOM 1738 C C . ILE A 1 215 ? -19.565 0.757 9.848 1.00 81.12 215 ILE A C 1
ATOM 1740 O O . ILE A 1 215 ? -18.472 0.668 10.405 1.00 81.12 215 ILE A O 1
ATOM 1744 N N . GLU A 1 216 ? -20.696 0.323 10.406 1.00 80.06 216 GLU A N 1
ATOM 1745 C CA . GLU A 1 216 ? -20.765 -0.304 11.729 1.00 80.06 216 GLU A CA 1
ATOM 1746 C C . GLU A 1 216 ? -19.979 -1.618 11.777 1.00 80.06 216 GLU A C 1
ATOM 1748 O O . GLU A 1 216 ? -19.190 -1.816 12.698 1.00 80.06 216 GLU A O 1
ATOM 1753 N N . GLU A 1 217 ? -20.125 -2.479 10.768 1.00 76.25 217 GLU A N 1
ATOM 1754 C CA . GLU A 1 217 ? -19.358 -3.721 10.627 1.00 76.25 217 GLU A CA 1
ATOM 1755 C C . GLU A 1 217 ? -17.857 -3.440 10.567 1.00 76.25 217 GLU A C 1
ATOM 1757 O O . GLU A 1 217 ? -17.071 -4.107 11.241 1.00 76.25 217 GLU A O 1
ATOM 1762 N N . TRP A 1 218 ? -17.440 -2.422 9.806 1.00 79.50 218 TRP A N 1
ATOM 1763 C CA . TRP A 1 218 ? -16.033 -2.046 9.733 1.00 79.50 218 TRP A CA 1
ATOM 1764 C C . TRP A 1 218 ? -15.518 -1.510 11.072 1.00 79.50 218 TRP A C 1
ATOM 1766 O O . TRP A 1 218 ? -14.431 -1.906 11.494 1.00 79.50 218 TRP A O 1
ATOM 1776 N N . ILE A 1 219 ? -16.286 -0.650 11.753 1.00 79.19 219 ILE A N 1
ATOM 1777 C CA . ILE A 1 219 ? -15.933 -0.134 13.082 1.00 79.19 219 ILE A CA 1
ATOM 1778 C C . ILE A 1 219 ? -15.808 -1.300 14.065 1.00 79.19 219 ILE A C 1
ATOM 1780 O O . ILE A 1 219 ? -14.782 -1.412 14.721 1.00 79.19 219 ILE A O 1
ATOM 1784 N N . ALA A 1 220 ? -16.780 -2.212 14.112 1.00 73.19 220 ALA A N 1
ATOM 1785 C CA . ALA A 1 220 ? -16.745 -3.377 14.994 1.00 73.19 220 ALA A CA 1
ATOM 1786 C C . ALA A 1 220 ? -15.568 -4.323 14.690 1.00 73.19 220 ALA A C 1
ATOM 1788 O O . ALA A 1 220 ? -15.004 -4.924 15.602 1.00 73.19 220 ALA A O 1
ATOM 1789 N N . ALA A 1 221 ? -15.172 -4.452 13.420 1.00 64.56 221 ALA A N 1
ATOM 1790 C CA . ALA A 1 221 ? -14.065 -5.314 13.008 1.00 64.56 221 ALA A CA 1
ATOM 1791 C C . ALA A 1 221 ? -12.671 -4.701 13.246 1.00 64.56 221 ALA A C 1
ATOM 1793 O O . ALA A 1 221 ? -11.700 -5.444 13.399 1.00 64.56 221 ALA A O 1
ATOM 1794 N N . ASN A 1 222 ? -12.552 -3.367 13.251 1.00 63.62 222 ASN A N 1
ATOM 1795 C CA . ASN A 1 222 ? -11.260 -2.665 13.241 1.00 63.62 222 ASN A CA 1
ATOM 1796 C C . ASN A 1 222 ? -10.997 -1.808 14.484 1.00 63.62 222 ASN A C 1
ATOM 1798 O O . ASN A 1 222 ? -9.844 -1.491 14.775 1.00 63.62 222 ASN A O 1
ATOM 1802 N N . ILE A 1 223 ? -12.042 -1.425 15.213 1.00 71.62 223 ILE A N 1
ATOM 1803 C CA . ILE A 1 223 ? -11.967 -0.609 16.421 1.00 71.62 223 ILE A CA 1
ATOM 1804 C C . ILE A 1 223 ? -12.351 -1.508 17.588 1.00 71.62 223 ILE A C 1
ATOM 1806 O O . ILE A 1 223 ? -13.521 -1.813 17.784 1.00 71.62 223 ILE A O 1
ATOM 1810 N N . GLY A 1 224 ? -11.344 -1.951 18.341 1.00 65.38 224 GLY A N 1
ATOM 1811 C CA . GLY A 1 224 ? -11.535 -2.862 19.468 1.00 65.38 224 GLY A CA 1
ATOM 1812 C C . GLY A 1 224 ? -12.466 -2.293 20.540 1.00 65.38 224 GLY A C 1
ATOM 1813 O O . GLY A 1 224 ? -13.587 -2.761 20.721 1.00 65.38 224 GLY A O 1
ATOM 1814 N N . THR A 1 225 ? -12.013 -1.238 21.222 1.00 71.75 225 THR A N 1
ATOM 1815 C CA . THR A 1 225 ? -12.803 -0.528 22.236 1.00 71.75 225 THR A CA 1
ATOM 1816 C C . THR A 1 225 ? -13.102 0.884 21.755 1.00 71.75 225 THR A C 1
ATOM 1818 O O . THR A 1 225 ? -12.187 1.627 21.397 1.00 71.75 225 THR A O 1
ATOM 1821 N N . ILE A 1 226 ? -14.379 1.271 21.785 1.00 80.00 226 ILE A N 1
ATOM 1822 C CA . ILE A 1 226 ? -14.808 2.647 21.523 1.00 80.00 226 ILE A CA 1
ATOM 1823 C C . ILE A 1 226 ? -14.301 3.532 22.664 1.00 80.00 226 ILE A C 1
ATOM 1825 O O . ILE A 1 226 ? -14.814 3.482 23.781 1.00 80.00 226 ILE A O 1
ATOM 1829 N N . ASP A 1 227 ? -13.261 4.314 22.390 1.00 79.88 227 ASP A N 1
ATOM 1830 C CA . ASP A 1 227 ? -12.628 5.202 23.357 1.00 79.88 227 ASP A CA 1
ATOM 1831 C C . ASP A 1 227 ? -12.811 6.684 22.990 1.00 79.88 227 ASP A C 1
ATOM 1833 O O . ASP A 1 227 ? -13.329 7.063 21.935 1.00 79.88 227 ASP A O 1
ATOM 1837 N N . LYS A 1 228 ? -12.349 7.562 23.883 1.00 81.81 228 LYS A N 1
ATOM 1838 C CA . LYS A 1 228 ? -12.432 9.021 23.712 1.00 81.81 228 LYS A CA 1
ATOM 1839 C C . LYS A 1 228 ? -11.757 9.497 22.425 1.00 81.81 228 LYS A C 1
ATOM 1841 O O . LYS A 1 228 ? -12.163 10.509 21.857 1.00 81.81 228 LYS A O 1
ATOM 1846 N N . ASN A 1 229 ? -10.704 8.811 21.992 1.00 78.44 229 ASN A N 1
ATOM 1847 C CA . ASN A 1 229 ? -9.933 9.195 20.824 1.00 78.44 229 ASN A CA 1
ATOM 1848 C C . ASN A 1 229 ? -10.681 8.847 19.536 1.00 78.44 229 ASN A C 1
ATOM 1850 O O . ASN A 1 229 ? -10.822 9.697 18.658 1.00 78.44 229 ASN A O 1
ATOM 1854 N N . PHE A 1 230 ? -11.254 7.647 19.471 1.00 83.25 230 PHE A N 1
ATOM 1855 C CA . PHE A 1 230 ? -12.117 7.229 18.380 1.00 83.25 230 PHE A CA 1
ATOM 1856 C C . PHE A 1 230 ? -13.325 8.154 18.222 1.00 83.25 230 PHE A C 1
ATOM 1858 O O . PHE A 1 230 ? -13.598 8.602 17.111 1.00 83.25 230 PHE A O 1
ATOM 1865 N N . ILE A 1 231 ? -13.996 8.529 19.318 1.00 86.88 231 ILE A N 1
ATOM 1866 C CA . ILE A 1 231 ? -15.131 9.465 19.264 1.00 86.88 231 ILE A CA 1
ATOM 1867 C C . ILE A 1 231 ? -14.718 10.817 18.661 1.00 86.88 231 ILE A C 1
ATOM 1869 O O . ILE A 1 231 ? -15.439 11.368 17.825 1.00 86.88 231 ILE A O 1
ATOM 1873 N N . ARG A 1 232 ? -13.528 11.337 19.000 1.00 84.19 232 ARG A N 1
ATOM 1874 C CA . ARG A 1 232 ? -13.000 12.567 18.379 1.00 84.19 232 ARG A CA 1
ATOM 1875 C C . ARG A 1 232 ? -12.756 12.399 16.883 1.00 84.19 232 ARG A C 1
ATOM 1877 O O . ARG A 1 232 ? -13.064 13.309 16.112 1.00 84.19 232 ARG A O 1
ATOM 1884 N N . ILE A 1 233 ? -12.205 11.258 16.471 1.00 84.12 233 ILE A N 1
ATOM 1885 C CA . ILE A 1 233 ? -11.949 10.945 15.062 1.00 84.12 233 ILE A CA 1
ATOM 1886 C C . ILE A 1 233 ? -13.270 10.844 14.297 1.00 84.12 233 ILE A C 1
ATOM 1888 O O . ILE A 1 233 ? -13.443 11.560 13.314 1.00 84.12 233 ILE A O 1
ATOM 1892 N N . LEU A 1 234 ? -14.215 10.029 14.774 1.00 87.88 234 LEU A N 1
ATOM 1893 C CA . LEU A 1 234 ? -15.525 9.841 14.151 1.00 87.88 234 LEU A CA 1
ATOM 1894 C C . LEU A 1 234 ? -16.265 11.176 14.010 1.00 87.88 234 LEU A C 1
ATOM 1896 O O . LEU A 1 234 ? -16.754 11.492 12.926 1.00 87.88 234 LEU A O 1
ATOM 1900 N N . THR A 1 235 ? -16.265 11.997 15.066 1.00 88.69 235 THR A N 1
ATOM 1901 C CA . THR A 1 235 ? -16.859 13.343 15.038 1.00 88.69 235 THR A CA 1
ATOM 1902 C C . THR A 1 235 ? -16.201 14.210 13.976 1.00 88.69 235 THR A C 1
ATOM 1904 O O . THR A 1 235 ? -16.889 14.801 13.150 1.00 88.69 235 THR A O 1
ATOM 1907 N N . THR A 1 236 ? -14.867 14.257 13.948 1.00 86.69 236 THR A N 1
ATOM 1908 C CA . THR A 1 236 ? -14.130 15.073 12.974 1.00 86.69 236 THR A CA 1
ATOM 1909 C C . THR A 1 236 ? -14.478 14.660 11.544 1.00 86.69 236 THR A C 1
ATOM 1911 O O . THR A 1 236 ? -14.800 15.515 10.726 1.00 86.69 236 THR A O 1
ATOM 1914 N N . VAL A 1 237 ? -14.493 13.357 11.254 1.00 87.75 237 VAL A N 1
ATOM 1915 C CA . VAL A 1 237 ? -14.777 12.836 9.912 1.00 87.75 237 VAL A CA 1
ATOM 1916 C C . VAL A 1 237 ? -16.208 13.129 9.474 1.00 87.75 237 VAL A C 1
ATOM 1918 O O . VAL A 1 237 ? -16.419 13.564 8.341 1.00 87.75 237 VAL A O 1
ATOM 1921 N N . VAL A 1 238 ? -17.191 12.892 10.346 1.00 88.00 238 VAL A N 1
ATOM 1922 C CA . VAL A 1 238 ? -18.604 13.131 10.027 1.00 88.00 238 VAL A CA 1
ATOM 1923 C C . VAL A 1 238 ? -18.821 14.605 9.710 1.00 88.00 238 VAL A C 1
ATOM 1925 O O . VAL A 1 238 ? -19.384 14.918 8.661 1.00 88.00 238 VAL A O 1
ATOM 1928 N N . ILE A 1 239 ? -18.289 15.511 10.535 1.00 87.31 239 ILE A N 1
ATOM 1929 C CA . ILE A 1 239 ? -18.390 16.948 10.270 1.00 87.31 239 ILE A CA 1
ATOM 1930 C C . ILE A 1 239 ? -17.654 17.318 8.978 1.00 87.31 239 ILE A C 1
ATOM 1932 O O . ILE A 1 239 ? -18.257 17.962 8.126 1.00 87.31 239 ILE A O 1
ATOM 1936 N N . GLU A 1 240 ? -16.412 16.860 8.768 1.00 85.44 240 GLU A N 1
ATOM 1937 C CA . GLU A 1 240 ? -15.653 17.124 7.534 1.00 85.44 240 GLU A CA 1
ATOM 1938 C C . GLU A 1 240 ? -16.386 16.649 6.270 1.00 85.44 240 GLU A C 1
ATOM 1940 O O . GLU A 1 240 ? -16.347 17.331 5.248 1.00 85.44 240 GLU A O 1
ATOM 1945 N N . SER A 1 241 ? -17.059 15.496 6.324 1.00 82.56 241 SER A N 1
ATOM 1946 C CA . SER A 1 241 ? -17.827 14.958 5.191 1.00 82.56 241 SER A CA 1
ATOM 1947 C C . SER A 1 241 ? -19.057 15.800 4.840 1.00 82.56 241 SER A C 1
ATOM 1949 O O . SER A 1 241 ? -19.530 15.765 3.706 1.00 82.56 241 SER A O 1
ATOM 1951 N N . CYS A 1 242 ? -19.549 16.586 5.800 1.00 84.12 242 CYS A N 1
ATOM 1952 C CA . CYS A 1 242 ? -20.704 17.458 5.638 1.00 84.12 242 CYS A CA 1
ATOM 1953 C C . CYS A 1 242 ? -20.321 18.887 5.229 1.00 84.12 242 CYS A C 1
ATOM 1955 O O . CYS A 1 242 ? -21.211 19.717 5.046 1.00 84.12 242 CYS A O 1
ATOM 1957 N N . LEU A 1 243 ? -19.030 19.204 5.091 1.00 82.81 243 LEU A N 1
ATOM 1958 C CA . LEU A 1 243 ? -18.573 20.532 4.687 1.00 82.81 243 LEU A CA 1
ATOM 1959 C C . LEU A 1 243 ? -18.528 20.671 3.164 1.00 82.81 243 LEU A C 1
ATOM 1961 O O . LEU A 1 243 ? -17.976 19.839 2.444 1.00 82.81 243 LEU A O 1
ATOM 1965 N N . TYR A 1 244 ? -19.045 21.790 2.673 1.00 75.81 244 TYR A N 1
ATOM 1966 C CA . TYR A 1 244 ? -18.775 22.258 1.322 1.00 75.81 244 TYR A CA 1
ATOM 1967 C C . TYR A 1 244 ? -17.339 22.808 1.205 1.00 75.81 244 TYR A C 1
ATOM 1969 O O . TYR A 1 244 ? -16.738 23.192 2.210 1.00 75.81 244 TYR A O 1
ATOM 1977 N N . PRO A 1 245 ? -16.793 22.953 -0.021 1.00 71.44 245 PRO A N 1
ATOM 1978 C CA . PRO A 1 245 ? -15.473 23.557 -0.244 1.00 71.44 245 PRO A CA 1
ATOM 1979 C C . PRO A 1 245 ? -15.314 24.991 0.290 1.00 71.44 245 PRO A C 1
ATOM 1981 O O . PRO A 1 245 ? -14.196 25.454 0.473 1.00 71.44 245 PRO A O 1
ATOM 1984 N N . ASN A 1 246 ? -16.422 25.699 0.531 1.00 76.25 246 ASN A N 1
ATOM 1985 C CA . ASN A 1 246 ? -16.452 27.029 1.147 1.00 76.25 246 ASN A CA 1
ATOM 1986 C C . ASN A 1 246 ? -16.652 26.983 2.675 1.00 76.25 246 ASN A C 1
ATOM 1988 O O . ASN A 1 246 ? -17.074 27.978 3.257 1.00 76.25 246 ASN A O 1
ATOM 1992 N N . TYR A 1 247 ? -16.423 25.823 3.296 1.00 76.38 247 TYR A N 1
ATOM 1993 C CA . TYR A 1 247 ? -16.562 25.558 4.731 1.00 76.38 247 TYR A CA 1
ATOM 1994 C C . TYR A 1 247 ? -17.972 25.740 5.306 1.00 76.38 247 TYR A C 1
ATOM 1996 O O . TYR A 1 247 ? -18.156 25.666 6.518 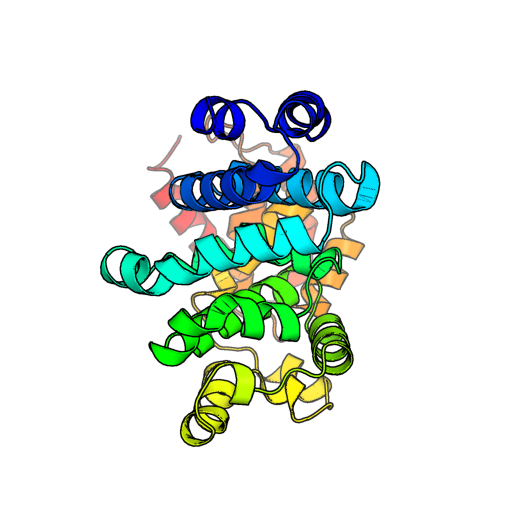1.00 76.38 247 TYR A O 1
ATOM 2004 N N . LYS A 1 248 ? -18.994 25.900 4.454 1.00 77.94 248 LYS A N 1
ATOM 2005 C CA . LYS A 1 248 ? -20.390 25.864 4.899 1.00 77.94 248 LYS A CA 1
ATOM 2006 C C . LYS A 1 248 ? -20.823 24.430 5.171 1.00 77.94 248 LYS A C 1
ATOM 2008 O O . LYS A 1 248 ? -20.507 23.522 4.406 1.00 77.94 248 LYS A O 1
ATOM 2013 N N . VAL A 1 249 ? -21.600 24.244 6.230 1.00 81.62 249 VAL A N 1
ATOM 2014 C CA . VAL A 1 249 ? -22.159 22.941 6.604 1.00 81.62 249 VAL A CA 1
ATOM 2015 C C . VAL A 1 249 ? -23.386 22.622 5.747 1.00 81.62 249 VAL A C 1
ATOM 2017 O O . VAL A 1 249 ? -24.300 23.435 5.605 1.00 81.62 249 VAL A O 1
ATOM 2020 N N . ASN A 1 250 ? -23.430 21.414 5.195 1.00 83.19 250 ASN A N 1
ATOM 2021 C CA . ASN A 1 250 ? -24.607 20.841 4.558 1.00 83.19 250 ASN A CA 1
ATOM 2022 C C . ASN A 1 250 ? -25.545 20.261 5.632 1.00 83.19 250 ASN A C 1
ATOM 2024 O O . ASN A 1 250 ? -25.384 19.115 6.041 1.00 83.19 250 ASN A O 1
ATOM 2028 N N . GLY A 1 251 ? -26.511 21.062 6.095 1.00 80.12 251 GLY A N 1
ATOM 2029 C CA . GLY A 1 251 ? -27.449 20.688 7.166 1.00 80.12 251 GLY A CA 1
ATOM 2030 C C . GLY A 1 251 ? -28.186 19.355 6.946 1.00 80.12 251 GLY A C 1
ATOM 2031 O O . GLY A 1 251 ? -28.114 18.499 7.822 1.00 80.12 251 GLY A O 1
ATOM 2032 N N . PRO A 1 252 ? -28.823 19.120 5.782 1.00 80.31 252 PRO A N 1
ATOM 2033 C CA . PRO A 1 252 ? -29.499 17.849 5.500 1.00 80.31 252 PRO A CA 1
ATOM 2034 C C . PRO A 1 252 ? -28.574 16.626 5.543 1.00 80.31 252 PRO A C 1
ATOM 2036 O O . PRO A 1 252 ? -28.942 15.584 6.083 1.00 80.31 252 PRO A O 1
ATOM 2039 N N . LEU A 1 253 ? -27.357 16.750 4.999 1.00 80.44 253 LEU A N 1
ATOM 2040 C CA . LEU A 1 253 ? -26.365 15.673 5.047 1.00 80.44 253 LEU A CA 1
ATOM 2041 C C . LEU A 1 253 ? -25.870 15.447 6.479 1.00 80.44 253 LEU A C 1
ATOM 2043 O O . LEU A 1 253 ? -25.703 14.304 6.892 1.00 80.44 253 LEU A O 1
ATOM 2047 N N . LEU A 1 254 ? -25.697 16.523 7.249 1.00 83.38 254 LEU A N 1
ATOM 2048 C CA . LEU A 1 254 ? -25.318 16.439 8.652 1.00 83.38 254 LEU A CA 1
ATOM 2049 C C . LEU A 1 254 ? -26.387 15.724 9.478 1.00 83.38 254 LEU A C 1
ATOM 2051 O O . LEU A 1 254 ? -26.041 14.822 10.224 1.00 83.38 254 LEU A O 1
ATOM 2055 N N . GLU A 1 255 ? -27.671 16.048 9.326 1.00 82.31 255 GLU A N 1
ATOM 2056 C CA . GLU A 1 255 ? -28.752 15.334 10.026 1.00 82.31 255 GLU A CA 1
ATOM 2057 C C . GLU A 1 255 ? -28.763 13.837 9.698 1.00 82.31 255 GLU A C 1
ATOM 2059 O O . GLU A 1 255 ? -28.965 13.000 10.581 1.00 82.31 255 GLU A O 1
ATOM 2064 N N . GLN A 1 256 ? -28.496 13.492 8.436 1.00 80.44 256 GLN A N 1
ATOM 2065 C CA . GLN A 1 256 ? -28.394 12.106 8.001 1.00 80.44 256 GLN A CA 1
ATOM 2066 C C . GLN A 1 256 ? -27.199 11.403 8.670 1.00 80.44 256 GLN A C 1
ATOM 2068 O O . GLN A 1 256 ? -27.368 10.355 9.293 1.00 80.44 256 GLN A O 1
ATOM 2073 N N . GLN A 1 257 ? -26.002 11.992 8.590 1.00 81.31 257 GLN A N 1
ATOM 2074 C CA . GLN A 1 257 ? -24.760 11.403 9.104 1.00 81.31 257 GLN A CA 1
ATOM 2075 C C . GLN A 1 257 ? -24.637 11.470 10.634 1.00 81.31 257 GLN A C 1
ATOM 2077 O O . GLN A 1 257 ? -23.985 10.618 11.234 1.00 81.31 257 GLN A O 1
ATOM 2082 N N . CYS A 1 258 ? -25.316 12.410 11.293 1.00 81.81 258 CYS A N 1
ATOM 2083 C CA . CYS A 1 258 ? -25.381 12.504 12.751 1.00 81.81 258 CYS A CA 1
ATOM 2084 C C . CYS A 1 258 ? -25.980 11.250 13.383 1.00 81.81 258 CYS A C 1
ATOM 2086 O O . CYS A 1 258 ? -25.604 10.923 14.501 1.00 81.81 258 CYS A O 1
ATOM 2088 N N . ARG A 1 259 ? -26.832 10.496 12.673 1.00 82.44 259 ARG A N 1
ATOM 2089 C CA . ARG A 1 259 ? -27.342 9.205 13.167 1.00 82.44 259 ARG A CA 1
ATOM 2090 C C . ARG A 1 259 ? -26.220 8.224 13.509 1.00 82.44 259 ARG A C 1
ATOM 2092 O O . ARG A 1 259 ? -26.312 7.533 14.520 1.00 82.44 259 ARG A O 1
ATOM 2099 N N . LEU A 1 260 ? -25.154 8.209 12.704 1.00 82.31 260 LEU A N 1
ATOM 2100 C CA . LEU A 1 260 ? -23.967 7.395 12.961 1.00 82.31 260 LEU A CA 1
ATOM 2101 C C . LEU A 1 260 ? -23.258 7.856 14.239 1.00 82.31 260 LEU A C 1
ATOM 2103 O O . LEU A 1 260 ? -22.856 7.023 15.037 1.00 82.31 260 LEU A O 1
ATOM 2107 N N . LEU A 1 261 ? -23.138 9.169 14.464 1.00 83.62 261 LEU A N 1
ATOM 2108 C CA . LEU A 1 261 ? -22.557 9.709 15.697 1.00 83.62 261 LEU A CA 1
ATOM 2109 C C . LEU A 1 261 ? -23.407 9.359 16.917 1.00 83.62 261 LEU A C 1
ATOM 2111 O O . LEU A 1 261 ? -22.878 8.830 17.892 1.00 83.62 261 LEU A O 1
ATOM 2115 N N . THR A 1 262 ? -24.719 9.606 16.854 1.00 83.12 262 THR A N 1
ATOM 2116 C CA . THR A 1 262 ? -25.644 9.354 17.964 1.00 83.12 262 THR A CA 1
ATOM 2117 C C . THR A 1 262 ? -25.529 7.915 18.450 1.00 83.12 262 THR A C 1
ATOM 2119 O O . THR A 1 262 ? -25.390 7.707 19.646 1.00 83.12 262 THR A O 1
ATOM 2122 N N . ARG A 1 263 ? -25.438 6.933 17.545 1.00 83.69 263 ARG A N 1
ATOM 2123 C CA . ARG A 1 263 ? -25.284 5.510 17.888 1.00 83.69 263 ARG A CA 1
ATOM 2124 C C . ARG A 1 263 ? -24.137 5.201 18.861 1.00 83.69 263 ARG A C 1
ATOM 2126 O O . ARG A 1 263 ? -24.288 4.308 19.689 1.00 83.69 263 ARG A O 1
ATOM 2133 N N . TYR A 1 264 ? -23.009 5.906 18.755 1.00 81.56 264 TYR A N 1
ATOM 2134 C CA . TYR A 1 264 ? -21.819 5.674 19.590 1.00 81.56 264 TYR A CA 1
ATOM 2135 C C . TYR A 1 264 ? -21.713 6.621 20.791 1.00 81.56 264 TYR A C 1
ATOM 2137 O O . TYR A 1 264 ? -20.887 6.396 21.672 1.00 81.56 264 TYR A O 1
ATOM 2145 N N . ILE A 1 265 ? -22.517 7.684 20.819 1.00 81.62 265 ILE A N 1
ATOM 2146 C CA . ILE A 1 265 ? -22.481 8.725 21.855 1.00 81.62 265 ILE A CA 1
ATOM 2147 C C . ILE A 1 265 ? -23.628 8.554 22.860 1.00 81.62 265 ILE A C 1
ATOM 2149 O O . ILE A 1 265 ? -23.480 8.918 24.026 1.00 81.62 265 ILE A O 1
ATOM 2153 N N . GLU A 1 266 ? -24.766 8.010 22.416 1.00 74.62 266 GLU A N 1
ATOM 2154 C CA . GLU A 1 266 ? -26.010 7.957 23.183 1.00 74.62 266 GLU A CA 1
ATOM 2155 C C . GLU A 1 266 ? -25.784 7.330 24.569 1.00 74.62 266 GLU A C 1
ATOM 2157 O O . GLU A 1 266 ? -25.289 6.209 24.698 1.00 74.62 266 GLU A O 1
ATOM 2162 N N . ASN A 1 267 ? -26.163 8.074 25.615 1.00 67.31 267 ASN A N 1
ATOM 2163 C CA . ASN A 1 267 ? -26.021 7.729 27.037 1.00 67.31 267 ASN A CA 1
ATOM 2164 C C . ASN A 1 267 ? -24.605 7.837 27.643 1.00 67.31 267 ASN A C 1
ATOM 2166 O O . ASN A 1 267 ? -24.381 7.299 28.728 1.00 67.31 267 ASN A O 1
ATOM 2170 N N . THR A 1 268 ? -23.662 8.549 27.008 1.00 81.56 268 THR A N 1
ATOM 2171 C CA . THR A 1 268 ? -22.326 8.801 27.587 1.00 81.56 268 THR A CA 1
ATOM 2172 C C . THR A 1 268 ? -21.934 10.283 27.516 1.00 81.56 268 THR A C 1
ATOM 2174 O O . THR A 1 268 ? -21.346 10.738 26.536 1.00 81.56 268 THR A O 1
ATOM 2177 N N . GLU A 1 269 ? -22.177 11.031 28.599 1.00 83.69 269 GLU A N 1
ATOM 2178 C CA . GLU A 1 269 ? -21.848 12.469 28.722 1.00 83.69 269 GLU A CA 1
ATOM 2179 C C . GLU A 1 269 ? -20.369 12.771 28.400 1.00 83.69 269 GLU A C 1
ATOM 2181 O O . GLU A 1 269 ? -20.023 13.772 27.770 1.00 83.69 269 GLU A O 1
ATOM 2186 N N . GLU A 1 270 ? -19.464 11.857 28.760 1.00 83.81 270 GLU A N 1
ATOM 2187 C CA . GLU A 1 270 ? -18.041 12.003 28.460 1.00 83.81 270 GLU A CA 1
ATOM 2188 C C . GLU A 1 270 ? -17.738 11.965 26.951 1.00 83.81 270 GLU A C 1
ATOM 2190 O O . GLU A 1 270 ? -16.841 12.675 26.485 1.00 83.81 270 GLU A O 1
ATOM 2195 N N . PHE A 1 271 ? -18.486 11.178 26.173 1.00 85.25 271 PHE A N 1
ATOM 2196 C CA . PHE A 1 271 ? -18.351 11.114 24.717 1.00 85.25 271 PHE A CA 1
ATOM 2197 C C . PHE A 1 271 ? -18.977 12.328 24.036 1.00 85.25 271 PHE A C 1
ATOM 2199 O O . PHE A 1 271 ? -18.385 12.848 23.089 1.00 85.25 271 PHE A O 1
ATOM 2206 N N . GLU A 1 272 ? -20.082 12.860 24.561 1.00 85.31 272 GLU A N 1
ATOM 2207 C CA . GLU A 1 272 ? -20.639 14.145 24.113 1.00 85.31 272 GLU A CA 1
ATOM 2208 C C . GLU A 1 272 ? -19.608 15.273 24.265 1.00 85.31 272 GLU A C 1
ATOM 2210 O O . GLU A 1 272 ? -19.353 16.030 23.322 1.00 85.31 272 GLU A O 1
ATOM 2215 N N . MET A 1 273 ? -18.917 15.323 25.409 1.00 85.19 273 MET A N 1
ATOM 2216 C CA . MET A 1 273 ? -17.831 16.279 25.634 1.00 85.19 273 MET A CA 1
ATOM 2217 C C . MET A 1 273 ? -16.679 16.094 24.629 1.00 85.19 273 MET A C 1
ATOM 2219 O O . MET A 1 273 ? -16.136 17.078 24.120 1.00 85.19 273 MET A O 1
ATOM 2223 N N . GLN A 1 274 ? -16.309 14.853 24.289 1.00 86.62 274 GLN A N 1
ATOM 2224 C CA . GLN A 1 274 ? -15.283 14.609 23.267 1.00 86.62 274 GLN A CA 1
ATOM 2225 C C . GLN A 1 274 ? -15.696 15.090 21.876 1.00 86.62 274 GLN A C 1
ATOM 2227 O O . GLN A 1 274 ? -14.843 15.582 21.133 1.00 86.62 274 GLN A O 1
ATOM 2232 N N . CYS A 1 275 ? -16.981 14.993 21.536 1.00 86.81 275 CYS A N 1
ATOM 2233 C CA . CYS A 1 275 ? -17.505 15.507 20.275 1.00 86.81 275 CYS A CA 1
ATOM 2234 C C . CYS A 1 275 ? -17.361 17.026 20.205 1.00 86.81 275 CYS A C 1
ATOM 2236 O O . CYS A 1 275 ? -16.835 17.556 19.226 1.00 86.81 275 CYS A O 1
ATOM 2238 N N . LEU A 1 276 ? -17.744 17.727 21.276 1.00 85.94 276 LEU A N 1
ATOM 2239 C CA . LEU A 1 276 ? -17.590 19.179 21.368 1.00 85.94 276 LEU A CA 1
ATOM 2240 C C . LEU A 1 276 ? -16.123 19.602 21.224 1.00 85.94 276 LEU A C 1
ATOM 2242 O O . LEU A 1 276 ? -15.822 20.513 20.452 1.00 85.94 276 LEU A O 1
ATOM 2246 N N . PHE A 1 277 ? -15.194 18.903 21.885 1.00 83.69 277 PHE A N 1
ATOM 2247 C CA . PHE A 1 277 ? -13.764 19.179 21.731 1.00 83.69 277 PHE A CA 1
ATOM 2248 C C . PHE A 1 277 ? -13.255 18.929 20.310 1.00 83.69 277 PHE A C 1
ATOM 2250 O O . PHE A 1 277 ? -12.447 19.711 19.803 1.00 83.69 277 PHE A O 1
ATOM 2257 N N . ALA A 1 278 ? -13.717 17.865 19.651 1.00 84.50 278 ALA A N 1
ATOM 2258 C CA . ALA A 1 278 ? -13.354 17.581 18.267 1.00 84.50 278 ALA A CA 1
ATOM 2259 C C . ALA A 1 278 ? -13.856 18.674 17.313 1.00 84.50 278 ALA A C 1
ATOM 2261 O O . ALA A 1 278 ? -13.086 19.163 16.487 1.00 84.50 278 ALA A O 1
ATOM 2262 N N . ILE A 1 279 ? -15.104 19.122 17.485 1.00 85.88 279 ILE A N 1
ATOM 2263 C CA . ILE A 1 279 ? -15.697 20.217 16.707 1.00 85.88 279 ILE A CA 1
ATOM 2264 C C . ILE A 1 279 ? -14.926 21.519 16.940 1.00 85.88 279 ILE A C 1
ATOM 2266 O O . ILE A 1 279 ? -14.525 22.173 15.981 1.00 85.88 279 ILE A O 1
ATOM 2270 N N . GLN A 1 280 ? -14.653 21.879 18.196 1.00 80.75 280 GLN A N 1
ATOM 2271 C CA . GLN A 1 280 ? -13.904 23.092 18.531 1.00 80.75 280 GLN A CA 1
ATOM 2272 C C . GLN A 1 280 ? -12.503 23.081 17.903 1.00 80.75 280 GLN A C 1
ATOM 2274 O O . GLN A 1 280 ? -12.067 24.077 17.322 1.00 80.75 280 GLN A O 1
ATOM 2279 N N . LYS A 1 281 ? -11.807 21.940 17.974 1.00 81.31 281 LYS A N 1
ATOM 2280 C CA . LYS A 1 281 ? -10.490 21.756 17.354 1.00 81.31 281 LYS A CA 1
ATOM 2281 C C . LYS A 1 281 ? -10.559 21.855 15.828 1.00 81.31 281 LYS A C 1
ATOM 2283 O O . LYS A 1 281 ? -9.656 22.428 15.221 1.00 81.31 281 LYS A O 1
ATOM 2288 N N . LEU A 1 282 ? -11.615 21.324 15.211 1.00 80.06 282 LEU A N 1
ATOM 2289 C CA . LEU A 1 282 ? -11.837 21.420 13.770 1.00 80.06 282 LEU A CA 1
ATOM 2290 C C . LEU A 1 282 ? -12.099 22.870 13.336 1.00 80.06 282 LEU A C 1
ATOM 2292 O O . LEU A 1 282 ? -11.477 23.327 12.386 1.00 80.06 282 LEU A O 1
ATOM 2296 N N . ILE A 1 283 ? -12.929 23.621 14.064 1.00 79.88 283 ILE A N 1
ATOM 2297 C CA . ILE A 1 283 ? -13.187 25.049 13.798 1.00 79.88 283 ILE A CA 1
ATOM 2298 C C . ILE A 1 283 ? -11.891 25.865 13.881 1.00 79.88 283 ILE A C 1
ATOM 2300 O O . ILE A 1 283 ? -11.625 26.693 13.011 1.00 79.88 283 ILE A O 1
ATOM 2304 N N . PHE A 1 284 ? -11.063 25.605 14.898 1.00 73.44 284 PHE A N 1
ATOM 2305 C CA . PHE A 1 284 ? -9.762 26.259 15.045 1.00 73.44 284 PHE A CA 1
ATOM 2306 C C . PHE A 1 284 ? -8.825 25.938 13.870 1.00 73.44 284 PHE A C 1
ATOM 2308 O O . PHE A 1 284 ? -8.165 26.825 13.338 1.00 73.44 284 PHE A O 1
ATOM 2315 N N . LYS A 1 285 ? -8.805 24.677 13.415 1.00 72.56 285 LYS A N 1
ATOM 2316 C CA . LYS A 1 285 ? -8.018 24.233 12.252 1.00 72.56 285 LYS A CA 1
ATOM 2317 C C . LYS A 1 285 ? -8.470 24.885 10.939 1.00 72.56 285 LYS A C 1
ATOM 2319 O O . LYS A 1 285 ? -7.658 25.029 10.034 1.00 72.56 285 LYS A O 1
ATOM 2324 N N . LEU A 1 286 ? -9.744 25.252 10.830 1.00 69.62 286 LEU A N 1
ATOM 2325 C CA . LEU A 1 286 ? -10.315 25.913 9.655 1.00 69.62 286 LEU A CA 1
ATOM 2326 C C . LEU A 1 286 ? -10.179 27.450 9.692 1.00 69.62 286 LEU A C 1
ATOM 2328 O O . LEU A 1 286 ? -10.746 28.113 8.832 1.00 69.62 286 LEU A O 1
ATOM 2332 N N . GLU A 1 287 ? -9.440 28.005 10.662 1.00 66.50 287 GLU A N 1
ATOM 2333 C CA . GLU A 1 287 ? -9.239 29.453 10.866 1.00 66.50 287 GLU A CA 1
ATOM 2334 C C . GLU A 1 287 ? -10.530 30.245 11.161 1.00 66.50 287 GLU A C 1
ATOM 2336 O O . GLU A 1 287 ? -10.662 31.400 10.769 1.00 66.50 287 GLU A O 1
ATOM 2341 N N . HIS A 1 288 ? -11.481 29.654 11.896 1.00 56.84 288 HIS A N 1
ATOM 2342 C CA . HIS A 1 288 ? -12.757 30.296 12.263 1.00 56.84 288 HIS A CA 1
ATOM 2343 C C . HIS A 1 288 ? -13.582 30.808 11.060 1.00 56.84 288 HIS A C 1
ATOM 2345 O O . HIS A 1 288 ? -13.904 31.999 10.984 1.00 56.84 288 HIS A O 1
ATOM 2351 N N . PRO A 1 289 ? -13.974 29.923 10.127 1.00 53.03 289 PRO A N 1
ATOM 2352 C CA . PRO A 1 289 ? -14.886 30.296 9.056 1.00 53.03 289 PRO A CA 1
ATOM 2353 C C . PRO A 1 289 ? -16.252 30.666 9.658 1.00 53.03 289 PRO A C 1
ATOM 2355 O O . PRO A 1 289 ? -16.677 30.075 10.654 1.00 53.03 289 PRO A O 1
ATOM 2358 N N . SER A 1 290 ? -16.894 31.688 9.088 1.00 46.25 290 SER A N 1
ATOM 2359 C CA . SER A 1 290 ? -18.157 32.265 9.584 1.00 46.25 290 SER A CA 1
ATOM 2360 C C . SER A 1 290 ? -19.362 31.366 9.342 1.00 46.25 290 SER A C 1
ATOM 2362 O O . SER A 1 290 ? -19.438 30.770 8.241 1.00 46.25 290 SER A O 1
#

Organism: Phlebotomus papatasi (NCBI:txid29031)